Protein AF-A0A7S3MHQ9-F1 (afdb_monomer)

Sequence (284 aa):
MEEKESPRKLISPRMSKVSHSMALAVRNPANKLTRFYKTPSRRIILLRAFLVFCLLAAAVVICSVNYTTLTANERRFASSQYKAIAAQALNIMLGSFSRMRMGTLIMAKDYQYTFPNITEWPLVALPGYTDKAVDLAVVSSLDNLIFTPAFTPAQAPAFEAFMQAHWASDPYYGDMSMFPGGAIGVWGTNNSLIGTPGFIFHDTTGRITNYPSRYSGFMEATFQFTFSKDIGKPQMGYNCHHDLLFGPPLDEILDCVAASANITSAQTSCAFFSNIVPLPVPTP

Radius of gyration: 42.91 Å; Cα contacts (8 Å, |Δi|>4): 254; chains: 1; bounding box: 88×45×115 Å

Secondary structure (DSSP, 8-state):
-------PPPP------------S----SHHHHHHHTTSHHHHHHHHHHHHHHHHHHHHHHHHHHHHHHHHHHHHHHHHHHHHHHHHHHHHHHHHHHHHHHHHHHHHHHHHHSPPPPGGGTTS---TTHHHHHHHHHHHHT-S--EE--EE-GGGHHHHHHHHHHHHHH-TTTTT---BTTTB-S-EEE-GGGTTSTTSEEE-SS----SS--S--S-EEB--EE---SS--GGGTTBBGGGSTTTHHHHHHHHHHHHHSSSHHHHHHH----PPP--------

Mean predicted aligned error: 12.92 Å

Foldseek 3Di:
DDDDDDDDDDDDDDDDDDDDDDDDDDPDPPVVVVVQVPDPVSVVVVVVVVVVVVVVVVVVVVVVVCVVVVVVVVVVVVVVVVVVVVVVVVVVVVVVVVLVVLVVVLVVVVVVFDDDDPVCPPLDDGVCCQVNFVSVCVNVVNQKDFDWGKFFLVCFVVNQVSLVVVLCPDPVNHPFLAAPPRHTAQKEAAPVQPPHPRRIDHDSWQAAHQDPAPDRGMFTFRRDMDDGPQDDSNRGNYRCCNPPQRVVLVSQLVVLVVVAPDPVRSVVPSDDDGDDDDDPRPDD

pLDDT: mean 81.27, std 16.88, range [36.88, 97.75]

Organism: NCBI:txid89044

Solvent-accessible surface area (backbone atoms only — not comparable to full-atom values): 17014 Å² total; per-residue (Å²): 139,84,88,83,84,85,82,86,81,80,88,78,88,83,81,84,82,89,76,94,84,81,85,88,84,79,86,67,70,74,69,58,60,63,63,55,62,74,45,72,72,54,43,54,52,51,52,51,52,51,50,53,50,52,53,51,52,49,49,53,51,52,50,51,52,50,50,54,52,49,54,51,48,51,52,52,49,53,51,50,52,51,50,52,52,52,51,51,52,48,54,51,51,52,51,50,51,51,48,49,53,51,52,53,50,47,52,52,51,55,70,69,35,75,78,80,58,82,83,47,61,59,73,67,78,69,69,64,43,70,72,45,44,57,54,47,22,66,72,69,71,38,76,56,50,75,44,56,54,64,40,38,41,89,46,42,70,62,41,43,53,50,51,51,55,50,34,70,70,35,86,87,62,37,101,51,64,29,29,95,85,76,47,76,47,41,28,34,54,32,71,93,32,67,98,45,87,65,16,58,42,78,50,70,53,27,69,55,74,57,53,94,64,91,68,66,49,43,41,27,29,32,71,47,73,49,72,40,98,77,44,59,52,62,53,37,23,32,25,44,56,35,36,85,79,51,19,60,58,50,50,51,32,50,51,40,44,71,69,35,93,44,70,72,56,22,74,76,65,33,78,75,84,75,78,94,69,87,75,90,60,83,76,131

Structure (mmCIF, N/CA/C/O backbone):
data_AF-A0A7S3MHQ9-F1
#
_entry.id   AF-A0A7S3MHQ9-F1
#
loop_
_atom_site.group_PDB
_atom_site.id
_atom_site.type_symbol
_atom_site.label_atom_id
_atom_site.label_alt_id
_atom_site.label_comp_id
_atom_site.label_asym_id
_atom_site.label_entity_id
_atom_site.label_seq_id
_atom_site.pdbx_PDB_ins_code
_atom_site.Cartn_x
_atom_site.Cartn_y
_atom_site.Cartn_z
_atom_site.occupancy
_atom_site.B_iso_or_equiv
_atom_site.auth_seq_id
_atom_site.auth_comp_id
_atom_site.auth_asym_id
_atom_site.auth_atom_id
_atom_site.pdbx_PDB_model_num
ATOM 1 N N . MET A 1 1 ? -39.859 -16.109 21.177 1.00 42.88 1 MET A N 1
ATOM 2 C CA . MET A 1 1 ? -39.668 -17.525 21.555 1.00 42.88 1 MET A CA 1
ATOM 3 C C . MET A 1 1 ? -38.332 -17.576 22.277 1.00 42.88 1 MET A C 1
ATOM 5 O O . MET A 1 1 ? -37.360 -17.197 21.655 1.00 42.88 1 MET A O 1
ATOM 9 N N . GLU A 1 2 ? -38.169 -17.851 23.561 1.00 44.31 2 GLU A N 1
ATOM 10 C CA . GLU A 1 2 ? -39.028 -18.438 24.582 1.00 44.31 2 GLU A CA 1
ATOM 11 C C . GLU A 1 2 ? -39.292 -17.463 25.732 1.00 44.31 2 GLU A C 1
ATOM 13 O O . GLU A 1 2 ? -38.461 -16.656 26.142 1.00 44.31 2 GLU A O 1
ATOM 18 N N . GLU A 1 3 ? -40.508 -17.604 26.218 1.00 44.62 3 GLU A N 1
ATOM 19 C CA . GLU A 1 3 ? -41.124 -17.096 27.425 1.00 44.62 3 GLU A CA 1
ATOM 20 C C . GLU A 1 3 ? -40.642 -17.938 28.618 1.00 44.62 3 GLU A C 1
ATOM 22 O O . GLU A 1 3 ? -40.595 -19.165 28.521 1.00 44.62 3 GLU A O 1
ATOM 27 N N . LYS A 1 4 ? -40.284 -17.320 29.752 1.00 46.97 4 LYS A N 1
ATOM 28 C CA . LYS A 1 4 ? -40.289 -18.046 31.030 1.00 46.97 4 LYS A CA 1
ATOM 29 C C . LYS A 1 4 ? -40.601 -17.145 32.216 1.00 46.97 4 LYS A C 1
ATOM 31 O O . LYS A 1 4 ? -40.035 -16.071 32.404 1.00 46.97 4 LYS A O 1
ATOM 36 N N . GLU A 1 5 ? -41.584 -17.638 32.952 1.00 42.25 5 GLU A N 1
ATOM 37 C CA . GLU A 1 5 ? -42.490 -16.959 33.859 1.00 42.25 5 GLU A CA 1
ATOM 38 C C . GLU A 1 5 ? -41.885 -16.499 35.191 1.00 42.25 5 GLU A C 1
ATOM 40 O O . GLU A 1 5 ? -40.960 -17.078 35.760 1.00 42.25 5 GLU A O 1
ATOM 45 N N . SER A 1 6 ? -42.534 -15.464 35.720 1.00 53.47 6 SER A N 1
ATOM 46 C CA . SER A 1 6 ? -42.508 -15.007 37.107 1.00 53.47 6 SER A CA 1
ATOM 47 C C . SER A 1 6 ? -43.253 -15.970 38.043 1.00 53.47 6 SER A C 1
ATOM 49 O O . SER A 1 6 ? -44.317 -16.461 37.670 1.00 53.47 6 SER A O 1
ATOM 51 N N . PRO A 1 7 ? -42.847 -16.087 39.322 1.00 57.97 7 PRO A N 1
ATOM 52 C CA . PRO A 1 7 ? -43.785 -16.409 40.383 1.00 57.97 7 PRO A CA 1
ATOM 53 C C . PRO A 1 7 ? -44.022 -15.204 41.304 1.00 57.97 7 PRO A C 1
ATOM 55 O O . PRO A 1 7 ? -43.171 -14.806 42.106 1.00 57.97 7 PRO A O 1
ATOM 58 N N . ARG A 1 8 ? -45.253 -14.679 41.226 1.00 46.44 8 ARG A N 1
ATOM 59 C CA . ARG A 1 8 ? -45.932 -13.909 42.280 1.00 46.44 8 ARG A CA 1
ATOM 60 C C . ARG A 1 8 ? -45.951 -14.731 43.571 1.00 46.44 8 ARG A C 1
ATOM 62 O O . ARG A 1 8 ? -46.511 -15.824 43.589 1.00 46.44 8 ARG A O 1
ATOM 69 N N . LYS A 1 9 ? -45.428 -14.189 44.674 1.00 47.62 9 LYS A N 1
ATOM 70 C CA . LYS A 1 9 ? -45.717 -14.726 46.012 1.00 47.62 9 LYS A CA 1
ATOM 71 C C . LYS A 1 9 ? -46.973 -14.074 46.580 1.00 47.62 9 LYS A C 1
ATOM 73 O O . LYS A 1 9 ? -47.074 -12.853 4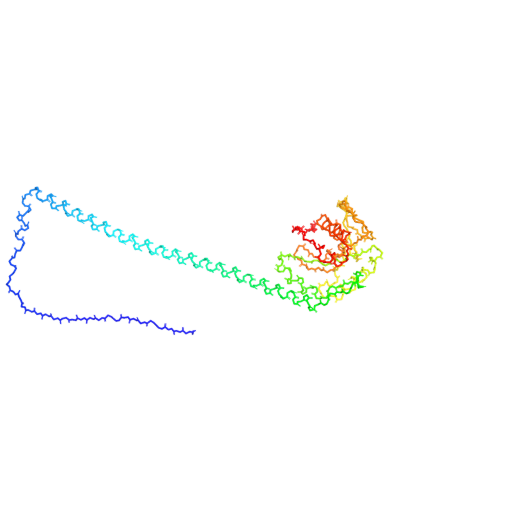6.669 1.00 47.62 9 LYS A O 1
ATOM 78 N N . LEU A 1 10 ? -47.917 -14.949 46.915 1.00 48.19 10 LEU A N 1
ATOM 79 C CA . LEU A 1 10 ? -49.238 -14.669 47.448 1.00 48.19 10 LEU A CA 1
ATOM 80 C C . LEU A 1 10 ? -49.195 -13.964 48.806 1.00 48.19 10 LEU A C 1
ATOM 82 O O . LEU A 1 10 ? -48.461 -14.337 49.720 1.00 48.19 10 LEU A O 1
ATOM 86 N N . ILE A 1 11 ? -50.099 -12.999 48.922 1.00 48.88 11 ILE A N 1
ATOM 87 C CA . ILE A 1 11 ? -50.612 -12.427 50.161 1.00 48.88 11 ILE A CA 1
ATOM 88 C C . ILE A 1 11 ? -51.444 -13.508 50.867 1.00 48.88 11 ILE A C 1
ATOM 90 O O . ILE A 1 11 ? -52.380 -14.050 50.284 1.00 48.88 11 ILE A O 1
ATOM 94 N N . SER A 1 12 ? -51.119 -13.803 52.126 1.00 47.16 12 SER A N 1
ATOM 95 C CA . SER A 1 12 ? -51.938 -14.623 53.026 1.00 47.16 12 SER A CA 1
ATOM 96 C C . SER A 1 12 ? -52.528 -13.726 54.119 1.00 47.16 12 SER A C 1
ATOM 98 O O . SER A 1 12 ? -51.758 -13.201 54.929 1.00 47.16 12 SER A O 1
ATOM 100 N N . PRO A 1 13 ? -53.860 -13.579 54.218 1.00 49.59 13 PRO A N 1
ATOM 101 C CA . PRO A 1 13 ? -54.506 -12.979 55.374 1.00 49.59 13 PRO A CA 1
ATOM 102 C C . PRO A 1 13 ? -54.747 -14.065 56.431 1.00 49.59 13 PRO A C 1
ATOM 104 O O . PRO A 1 13 ? -55.416 -15.062 56.165 1.00 49.59 13 PRO A O 1
ATOM 107 N N . ARG A 1 14 ? -54.230 -13.887 57.652 1.00 41.19 14 ARG A N 1
ATOM 108 C CA . ARG A 1 14 ? -54.596 -14.746 58.788 1.00 41.19 14 ARG A CA 1
ATOM 109 C C . ARG A 1 14 ? -55.391 -13.936 59.802 1.00 41.19 14 ARG A C 1
ATOM 111 O O . ARG A 1 14 ? -54.846 -13.121 60.539 1.00 41.19 14 ARG A O 1
ATOM 118 N N . MET A 1 15 ? -56.699 -14.167 59.785 1.00 40.84 15 MET A N 1
ATOM 119 C CA . MET A 1 15 ? -57.646 -13.718 60.795 1.00 40.84 15 MET A CA 1
ATOM 120 C C . MET A 1 15 ? -57.397 -14.387 62.156 1.00 40.84 15 MET A C 1
ATOM 122 O O . MET A 1 15 ? -57.087 -15.572 62.227 1.00 40.84 15 MET A O 1
ATOM 126 N N . SER A 1 16 ? -57.677 -13.602 63.201 1.00 39.66 16 SER A N 1
ATOM 127 C CA . SER A 1 16 ? -58.437 -13.968 64.404 1.00 39.66 16 SER A CA 1
ATOM 128 C C . SER A 1 16 ? -57.958 -15.149 65.260 1.00 39.66 16 SER A C 1
ATOM 130 O O . SER A 1 16 ? -58.189 -16.314 64.948 1.00 39.66 16 SER A O 1
ATOM 132 N N . LYS A 1 17 ? -57.476 -14.820 66.465 1.00 42.75 17 LYS A N 1
ATOM 133 C CA . LYS A 1 17 ? -58.010 -15.429 67.691 1.00 42.75 17 LYS A CA 1
ATOM 134 C C . LYS A 1 17 ? -57.983 -14.421 68.838 1.00 42.75 17 LYS A C 1
ATOM 136 O O . LYS A 1 17 ? -56.938 -14.087 69.386 1.00 42.75 17 LYS A O 1
ATOM 141 N N . VAL A 1 18 ? -59.181 -13.944 69.158 1.00 47.47 18 VAL A N 1
ATOM 142 C CA . VAL A 1 18 ? -59.550 -13.306 70.420 1.00 47.47 18 VAL A CA 1
ATOM 143 C C . VAL A 1 18 ? -59.391 -14.342 71.534 1.00 47.47 18 VAL A C 1
ATOM 145 O O . VAL A 1 18 ? -59.948 -15.433 71.442 1.00 47.47 18 VAL A O 1
ATOM 148 N N . SER A 1 19 ? -58.652 -13.996 72.586 1.00 44.00 19 SER A N 1
ATOM 149 C CA . SER A 1 19 ? -58.669 -14.704 73.867 1.00 44.00 19 SER A CA 1
ATOM 150 C C . SER A 1 19 ? -58.803 -13.670 74.977 1.00 44.00 19 SER A C 1
ATOM 152 O O . SER A 1 19 ? -57.835 -13.034 75.387 1.00 44.00 19 SER A O 1
ATOM 154 N N . HIS A 1 20 ? -60.041 -13.498 75.434 1.00 44.44 20 HIS A N 1
ATOM 155 C CA . HIS A 1 20 ? -60.370 -12.920 76.728 1.00 44.44 20 HIS A CA 1
ATOM 156 C C . HIS A 1 20 ? -59.708 -13.748 77.834 1.00 44.44 20 HIS A C 1
ATOM 158 O O . HIS A 1 20 ? -60.062 -14.908 77.994 1.00 44.44 20 HIS A O 1
ATOM 164 N N . SER A 1 21 ? -58.781 -13.161 78.592 1.00 46.22 21 SER A N 1
ATOM 165 C CA . SER A 1 21 ? -58.520 -13.461 80.012 1.00 46.22 21 SER A CA 1
ATOM 166 C C . SER A 1 21 ? -57.194 -12.818 80.420 1.00 46.22 21 SER A C 1
ATOM 168 O O . SER A 1 21 ? -56.132 -13.378 80.183 1.00 46.22 21 SER A O 1
ATOM 170 N N . MET A 1 22 ? -57.268 -11.603 80.963 1.00 43.06 22 MET A N 1
ATOM 171 C CA . MET A 1 22 ? -56.416 -11.078 82.043 1.00 43.06 22 MET A CA 1
ATOM 172 C C . MET A 1 22 ? -56.850 -9.633 82.312 1.00 43.06 22 MET A C 1
ATOM 174 O O . MET A 1 22 ? -56.147 -8.653 82.076 1.00 43.06 22 MET A O 1
ATOM 178 N N . ALA A 1 23 ? -58.092 -9.509 82.777 1.00 48.94 23 ALA A N 1
ATOM 179 C CA . ALA A 1 23 ? -58.484 -8.371 83.587 1.00 48.94 23 ALA A CA 1
ATOM 180 C C . ALA A 1 23 ? -57.843 -8.551 84.972 1.00 48.94 23 ALA A C 1
ATOM 182 O O . ALA A 1 23 ? -57.826 -9.666 85.481 1.00 48.94 23 ALA A O 1
ATOM 183 N N . LEU A 1 24 ? -57.382 -7.439 85.556 1.00 47.59 24 LEU A N 1
ATOM 184 C CA . LEU A 1 24 ? -56.753 -7.290 86.882 1.00 47.59 24 LEU A CA 1
ATOM 185 C C . LEU A 1 24 ? -55.230 -7.490 86.932 1.00 47.59 24 LEU A C 1
ATOM 187 O O . LEU A 1 24 ? -54.752 -8.488 87.448 1.00 47.59 24 LEU A O 1
ATOM 191 N N . ALA A 1 25 ? -54.478 -6.473 86.484 1.00 44.50 25 ALA A N 1
ATOM 192 C CA . ALA A 1 25 ? -53.378 -5.860 87.258 1.00 44.50 25 ALA A CA 1
ATOM 193 C C . ALA A 1 25 ? -52.537 -4.865 86.427 1.00 44.50 25 ALA A C 1
ATOM 195 O O . ALA A 1 25 ? -51.328 -5.011 86.330 1.00 44.50 25 ALA A O 1
ATOM 196 N N . VAL A 1 26 ? -53.119 -3.794 85.875 1.00 48.91 26 VAL A N 1
ATOM 197 C CA . VAL A 1 26 ? -52.321 -2.589 85.558 1.00 48.91 26 VAL A CA 1
ATOM 198 C C . VAL A 1 26 ? -53.105 -1.352 85.978 1.00 48.91 26 VAL A C 1
ATOM 200 O O . VAL A 1 26 ? -53.695 -0.622 85.185 1.00 48.91 26 VAL A O 1
ATOM 203 N N . ARG A 1 27 ? -53.120 -1.125 87.295 1.00 46.12 27 ARG A N 1
ATOM 204 C CA . ARG A 1 27 ? -53.417 0.182 87.881 1.00 46.12 27 ARG A CA 1
ATOM 205 C C . ARG A 1 27 ? -52.401 1.195 87.333 1.00 46.12 27 ARG A C 1
ATOM 207 O O . ARG A 1 27 ? -51.285 1.306 87.820 1.00 46.12 27 ARG A O 1
ATOM 214 N N . ASN A 1 28 ? -52.846 1.952 86.339 1.00 55.38 28 ASN A N 1
ATOM 215 C CA . ASN A 1 28 ? -52.669 3.398 86.248 1.00 55.38 28 ASN A CA 1
ATOM 216 C C . ASN A 1 28 ? -51.219 3.949 86.364 1.00 55.38 28 ASN A C 1
ATOM 218 O O . ASN A 1 28 ? -50.882 4.597 87.358 1.00 55.38 28 ASN A O 1
ATOM 222 N N . PRO A 1 29 ? -50.362 3.799 85.332 1.00 50.75 29 PRO A N 1
ATOM 223 C CA . PRO A 1 29 ? -49.134 4.593 85.220 1.00 50.75 29 PRO A CA 1
ATOM 224 C C . PRO A 1 29 ? -49.402 6.066 84.842 1.00 50.75 29 PRO A C 1
ATOM 226 O O . PRO A 1 29 ? -48.524 6.914 85.024 1.00 50.75 29 PRO A O 1
ATOM 229 N N . ALA A 1 30 ? -50.613 6.406 84.377 1.00 51.03 30 ALA A N 1
ATOM 230 C CA . ALA A 1 30 ? -50.938 7.737 83.855 1.00 51.03 30 ALA A CA 1
ATOM 231 C C . ALA A 1 30 ? -50.829 8.863 84.907 1.00 51.03 30 ALA A C 1
ATOM 233 O O . ALA A 1 30 ? -50.498 9.996 84.565 1.00 51.03 30 ALA A O 1
ATOM 234 N N . ASN A 1 31 ? -50.995 8.555 86.200 1.00 51.47 31 ASN A N 1
ATOM 235 C CA . ASN A 1 31 ? -50.917 9.553 87.277 1.00 51.47 31 ASN A CA 1
ATOM 236 C C . ASN A 1 31 ? -49.515 9.773 87.879 1.00 51.47 31 ASN A C 1
ATOM 238 O O . ASN A 1 31 ? -49.338 10.679 88.696 1.00 51.47 31 ASN A O 1
ATOM 242 N N . LYS A 1 32 ? -48.497 8.985 87.498 1.00 53.34 32 LYS A N 1
ATOM 243 C CA . LYS A 1 32 ? -47.109 9.225 87.950 1.00 53.34 32 LYS A CA 1
ATOM 244 C C . LYS A 1 32 ? -46.343 10.171 87.022 1.00 53.34 32 LYS A C 1
ATOM 246 O O . LYS A 1 32 ? -45.585 11.003 87.516 1.00 53.34 32 LYS A O 1
ATOM 251 N N . LEU A 1 33 ? -46.588 10.113 85.711 1.00 55.03 33 LEU A N 1
ATOM 252 C CA . LEU A 1 33 ? -45.981 11.027 84.732 1.00 55.03 33 LEU A CA 1
ATOM 253 C C . LEU A 1 33 ? -46.420 12.483 84.950 1.00 55.03 33 LEU A C 1
ATOM 255 O O . LEU A 1 33 ? -45.595 13.392 84.908 1.00 55.03 33 LEU A O 1
ATOM 259 N N . THR A 1 34 ? -47.685 12.711 85.301 1.00 57.50 34 THR A N 1
ATOM 260 C CA . THR A 1 34 ? -48.225 14.055 85.568 1.00 57.50 34 THR A CA 1
ATOM 261 C C . THR A 1 34 ? -47.650 14.707 86.834 1.00 57.50 34 THR A C 1
ATOM 263 O O . THR A 1 34 ? -47.493 15.928 86.871 1.00 57.50 34 THR A O 1
ATOM 266 N N . ARG A 1 35 ? -47.232 13.929 87.850 1.00 54.25 35 ARG A N 1
ATOM 267 C CA . ARG A 1 35 ? -46.505 14.455 89.030 1.00 54.25 35 ARG A CA 1
ATOM 268 C C . ARG A 1 35 ? -45.051 14.839 88.732 1.00 54.25 35 ARG A C 1
ATOM 270 O O . ARG A 1 35 ? -44.532 15.738 89.388 1.00 54.25 35 ARG A O 1
ATOM 277 N N . PHE A 1 36 ? -44.403 14.219 87.744 1.00 53.81 36 PHE A N 1
ATOM 278 C CA . PHE A 1 36 ? -43.026 14.555 87.351 1.00 53.81 36 PHE A CA 1
ATOM 279 C C . PHE A 1 36 ? -42.912 15.881 86.581 1.00 53.81 36 PHE A C 1
ATOM 281 O O . PHE A 1 36 ? -41.863 16.521 86.620 1.00 53.81 36 PHE A O 1
ATOM 288 N N . TYR A 1 37 ? -43.994 16.330 85.942 1.00 54.72 37 TYR A N 1
ATOM 289 C CA . TYR A 1 37 ? -44.040 17.572 85.159 1.00 54.72 37 TYR A CA 1
ATOM 290 C C . TYR A 1 37 ? -44.180 18.859 85.989 1.00 54.72 37 TYR A C 1
ATOM 292 O O . TYR A 1 37 ? -44.062 19.951 85.434 1.00 54.72 37 TYR A O 1
ATOM 300 N N . LYS A 1 38 ? -44.420 18.761 87.305 1.00 59.22 38 LYS A N 1
ATOM 301 C CA . LYS A 1 38 ? -44.700 19.923 88.169 1.00 59.22 38 LYS A CA 1
ATOM 302 C C . LYS A 1 38 ? -43.466 20.755 88.546 1.00 59.22 38 LYS A C 1
ATOM 304 O O . LYS A 1 38 ? -43.631 21.892 88.970 1.00 59.22 38 LYS A O 1
ATOM 309 N N . THR A 1 39 ? -42.247 20.224 88.405 1.00 68.81 39 THR A N 1
ATOM 310 C CA . THR A 1 39 ? -41.006 20.940 88.757 1.00 68.81 39 THR A CA 1
ATOM 311 C C . THR A 1 39 ? -40.299 21.438 87.486 1.00 68.81 39 THR A C 1
ATOM 313 O O . THR A 1 39 ? -39.902 20.604 86.665 1.00 68.81 39 THR A O 1
ATOM 316 N N . PRO A 1 40 ? -40.092 22.758 87.300 1.00 74.81 40 PRO A N 1
ATOM 317 C CA . PRO A 1 40 ? -39.566 23.319 86.048 1.00 74.81 40 PRO A CA 1
ATOM 318 C C . PRO A 1 40 ? -38.199 22.736 85.650 1.00 74.81 40 PRO A C 1
ATOM 320 O O . PRO A 1 40 ? -37.986 22.411 84.482 1.00 74.81 40 PRO A O 1
ATOM 323 N N . SER A 1 41 ? -37.313 22.474 86.616 1.00 77.94 41 SER A N 1
ATOM 324 C CA . SER A 1 41 ? -35.977 21.914 86.362 1.00 77.94 41 SER A CA 1
ATOM 325 C C . SER A 1 41 ? -36.002 20.492 85.783 1.00 77.94 41 SER A C 1
ATOM 327 O O . SER A 1 41 ? -35.193 20.163 84.918 1.00 77.94 41 SER A O 1
ATOM 329 N N . ARG A 1 42 ? -36.951 19.639 86.199 1.00 76.31 42 ARG A N 1
ATOM 330 C CA . ARG A 1 42 ? -37.060 18.249 85.703 1.00 76.31 42 ARG A CA 1
ATOM 331 C C . ARG A 1 42 ? -37.626 18.181 84.284 1.00 76.31 42 ARG A C 1
ATOM 333 O O . ARG A 1 42 ? -37.226 17.318 83.507 1.00 76.31 42 ARG A O 1
ATOM 340 N N . ARG A 1 43 ? -38.507 19.121 83.928 1.00 78.50 43 ARG A N 1
ATOM 341 C CA . ARG A 1 43 ? -39.085 19.239 82.581 1.00 78.50 43 ARG A CA 1
ATOM 342 C C . ARG A 1 43 ? -38.022 19.599 81.538 1.00 78.50 43 ARG A C 1
ATOM 344 O O . ARG A 1 43 ? -38.014 19.016 80.459 1.00 78.50 43 ARG A O 1
ATOM 351 N N . ILE A 1 44 ? -37.095 20.496 81.887 1.00 86.75 44 ILE A N 1
ATOM 352 C CA . ILE A 1 44 ? -35.964 20.879 81.025 1.00 86.75 44 ILE A CA 1
ATOM 353 C C . ILE A 1 44 ? -35.022 19.689 80.796 1.00 86.75 44 ILE A C 1
ATOM 355 O O . ILE A 1 44 ? -34.607 19.453 79.665 1.00 86.75 44 ILE A O 1
ATOM 359 N N . ILE A 1 45 ? -34.715 18.909 81.838 1.00 88.38 45 ILE A N 1
ATOM 360 C CA . ILE A 1 45 ? -33.851 17.721 81.719 1.00 88.38 45 ILE A CA 1
ATOM 361 C C . ILE A 1 45 ? -34.487 16.667 80.799 1.00 88.38 45 ILE A C 1
ATOM 363 O O . ILE A 1 45 ? -33.810 16.150 79.914 1.00 88.38 45 ILE A O 1
ATOM 367 N N . LEU A 1 46 ? -35.787 16.392 80.952 1.00 85.31 46 LEU A N 1
ATOM 368 C CA . LEU A 1 46 ? -36.517 15.464 80.078 1.00 85.31 46 LEU A CA 1
ATOM 369 C C . LEU A 1 46 ? -36.551 15.934 78.619 1.00 85.31 46 LEU A C 1
ATOM 371 O O . LEU A 1 46 ? -36.301 15.136 77.720 1.00 85.31 46 LEU A O 1
ATOM 375 N N . LEU A 1 47 ? -36.809 17.224 78.378 1.00 88.69 47 LEU A N 1
ATOM 376 C CA . LEU A 1 47 ? -36.774 17.804 77.030 1.00 88.69 47 LEU A CA 1
ATOM 377 C C . LEU A 1 47 ? -35.383 17.687 76.395 1.00 88.69 47 LEU A C 1
ATOM 379 O O . LEU A 1 47 ? -35.279 17.332 75.225 1.00 88.69 47 LEU A O 1
ATOM 383 N N . ARG A 1 48 ? -34.313 17.923 77.166 1.00 91.44 48 ARG A N 1
ATOM 384 C CA . ARG A 1 48 ? -32.930 17.741 76.696 1.00 91.44 48 ARG A CA 1
ATOM 385 C C . ARG A 1 48 ? -32.625 16.279 76.374 1.00 91.44 48 ARG A C 1
ATOM 387 O O . ARG A 1 48 ? -32.046 16.011 75.328 1.00 91.44 48 ARG A O 1
ATOM 394 N N . ALA A 1 49 ? -33.044 15.340 77.221 1.00 91.75 49 ALA A N 1
ATOM 395 C CA . ALA A 1 49 ? -32.864 13.911 76.965 1.00 91.75 49 ALA A CA 1
ATOM 396 C C . ALA A 1 49 ? -33.612 13.460 75.698 1.00 91.75 49 ALA A C 1
ATOM 398 O O . ALA A 1 49 ? -33.054 12.735 74.878 1.00 91.75 49 ALA A O 1
ATOM 399 N N . PHE A 1 50 ? -34.842 13.943 75.501 1.00 93.88 50 PHE A N 1
ATOM 400 C CA . PHE A 1 50 ? -35.625 13.659 74.299 1.00 93.88 50 PHE A CA 1
ATOM 401 C C . PHE A 1 50 ? -34.989 14.260 73.038 1.00 93.88 50 PHE A C 1
ATOM 403 O O . PHE A 1 50 ? -34.915 13.592 72.012 1.00 93.88 50 PHE A O 1
ATOM 410 N N . LEU A 1 51 ? -34.464 15.488 73.122 1.00 94.38 51 LEU A N 1
ATOM 411 C CA . LEU A 1 51 ? -33.728 16.123 72.026 1.00 94.38 51 LEU A CA 1
ATOM 412 C C . LEU A 1 51 ? -32.482 15.309 71.641 1.00 94.38 51 LEU A C 1
ATOM 414 O O . LEU A 1 51 ? -32.288 15.018 70.465 1.00 94.38 51 LEU A O 1
ATOM 418 N N . VAL A 1 52 ? -31.667 14.905 72.622 1.00 95.44 52 VAL A N 1
ATOM 419 C CA . VAL A 1 52 ? -30.471 14.076 72.388 1.00 95.44 52 VAL A CA 1
ATOM 420 C C . VAL A 1 52 ? -30.851 12.736 71.759 1.00 95.44 52 VAL A C 1
ATOM 422 O O . VAL A 1 52 ? -30.196 12.296 70.818 1.00 95.44 52 VAL A O 1
ATOM 425 N N . PHE A 1 53 ? -31.937 12.113 72.222 1.00 95.38 53 PHE A N 1
ATOM 426 C CA . PHE A 1 53 ? -32.444 10.876 71.635 1.00 95.38 53 PHE A CA 1
ATOM 427 C C . PHE A 1 53 ? -32.898 11.065 70.178 1.00 95.38 53 PHE A C 1
ATOM 429 O O . PHE A 1 53 ? -32.521 10.272 69.318 1.00 95.38 53 PHE A O 1
ATOM 436 N N . CYS A 1 54 ? -33.640 12.136 69.873 1.00 95.88 54 CYS A N 1
ATOM 437 C CA . CYS A 1 54 ? -34.023 12.477 68.499 1.00 95.88 54 CYS A CA 1
ATOM 438 C C . CYS A 1 54 ? -32.803 12.714 67.598 1.00 95.88 54 CYS A C 1
ATOM 440 O O . CYS A 1 54 ? -32.789 12.242 66.464 1.00 95.88 54 CYS A O 1
ATOM 442 N N . LEU A 1 55 ? -31.772 13.405 68.093 1.00 95.50 55 LEU A N 1
ATOM 443 C CA . LEU A 1 55 ? -30.533 13.642 67.345 1.00 95.50 55 LEU A CA 1
ATOM 444 C C . LEU A 1 55 ? -29.767 12.342 67.078 1.00 95.50 55 LEU A C 1
ATOM 446 O O . LEU A 1 55 ? -29.301 12.132 65.961 1.00 95.50 55 LEU A O 1
ATOM 450 N N . LEU A 1 56 ? -29.683 11.445 68.065 1.00 96.88 56 LEU A N 1
ATOM 451 C CA . LEU A 1 56 ? -29.088 10.116 67.896 1.00 96.88 56 LEU A CA 1
ATOM 452 C C . LEU A 1 56 ? -29.857 9.278 66.870 1.00 96.88 56 LEU A C 1
ATOM 454 O O . LEU A 1 56 ? -29.247 8.690 65.979 1.00 96.88 56 LEU A O 1
ATOM 458 N N . ALA A 1 57 ? -31.188 9.253 66.958 1.00 95.75 57 ALA A N 1
ATOM 459 C CA . ALA A 1 57 ? -32.027 8.538 66.002 1.00 95.75 57 ALA A CA 1
ATOM 460 C C . ALA A 1 57 ? -31.859 9.096 64.579 1.00 95.75 57 ALA A C 1
ATOM 462 O O . ALA A 1 57 ? -31.672 8.326 63.637 1.00 95.75 57 ALA A O 1
ATOM 463 N N . ALA A 1 58 ? -31.849 10.424 64.423 1.00 96.50 58 ALA A N 1
ATOM 464 C CA . ALA A 1 58 ? -31.608 11.076 63.139 1.00 96.50 58 ALA A CA 1
ATOM 465 C C . ALA A 1 58 ? -30.219 10.734 62.577 1.00 96.50 58 ALA A C 1
ATOM 467 O O . ALA A 1 58 ? -30.110 10.377 61.406 1.00 96.50 58 ALA A O 1
ATOM 468 N N . ALA A 1 59 ? -29.173 10.765 63.409 1.00 97.19 59 ALA A N 1
ATOM 469 C CA . ALA A 1 59 ? -27.816 10.410 63.000 1.00 97.19 59 ALA A CA 1
ATOM 470 C C . ALA A 1 59 ? -27.726 8.958 62.506 1.00 97.19 59 ALA A C 1
ATOM 472 O O . ALA A 1 59 ? -27.167 8.709 61.441 1.00 97.19 59 ALA A O 1
ATOM 473 N N . VAL A 1 60 ? -28.326 8.002 63.226 1.00 97.06 60 VAL A N 1
ATOM 474 C CA . VAL A 1 60 ? -28.340 6.585 62.822 1.00 97.06 60 VAL A CA 1
ATOM 475 C C . VAL A 1 60 ? -29.071 6.391 61.492 1.00 97.06 60 VAL A C 1
ATOM 477 O O . VAL A 1 60 ? -28.569 5.683 60.617 1.00 97.06 60 VAL A O 1
ATOM 480 N N . VAL A 1 61 ? -30.229 7.035 61.308 1.00 96.88 61 VAL A N 1
ATOM 481 C CA . VAL A 1 61 ? -31.001 6.935 60.059 1.00 96.88 61 VAL A CA 1
ATOM 482 C C . VAL A 1 61 ? -30.223 7.534 58.888 1.00 96.88 61 VAL A C 1
ATOM 484 O O . VAL A 1 61 ? -30.095 6.878 57.855 1.00 96.88 61 VAL A O 1
ATOM 487 N N . ILE A 1 62 ? -29.649 8.730 59.051 1.00 96.94 62 ILE A N 1
ATOM 488 C CA . ILE A 1 62 ? -28.859 9.389 58.002 1.00 96.94 62 ILE A CA 1
ATOM 489 C C . ILE A 1 62 ? -27.630 8.548 57.649 1.00 96.94 62 ILE A C 1
ATOM 491 O O . ILE A 1 62 ? -27.386 8.309 56.469 1.00 96.94 62 ILE A O 1
ATOM 495 N N . CYS A 1 63 ? -26.893 8.039 58.641 1.00 96.75 63 CYS A N 1
ATOM 496 C CA . CYS A 1 63 ? -25.741 7.170 58.401 1.00 96.75 63 CYS A CA 1
ATOM 497 C C . CYS A 1 63 ? -26.135 5.883 57.667 1.00 96.75 63 CYS A C 1
ATOM 499 O O . CYS A 1 63 ? -25.448 5.488 56.730 1.00 96.75 63 CYS A O 1
ATOM 501 N N . SER A 1 64 ? -27.250 5.251 58.042 1.00 96.94 64 SER A N 1
ATOM 502 C CA . SER A 1 64 ? -27.730 4.021 57.402 1.00 96.94 64 SER A CA 1
ATOM 503 C C . SER A 1 64 ? -28.165 4.251 55.948 1.00 96.94 64 SER A C 1
ATOM 505 O O . SER A 1 64 ? -27.775 3.508 55.042 1.00 96.94 64 SER A O 1
ATOM 507 N N . VAL A 1 65 ? -28.916 5.325 55.684 1.00 97.31 65 VAL A N 1
ATOM 508 C CA . VAL A 1 65 ? -29.319 5.704 54.319 1.00 97.31 65 VAL A CA 1
ATOM 509 C C . VAL A 1 65 ? -28.098 6.078 53.479 1.00 97.31 65 VAL A C 1
ATOM 511 O O . VAL A 1 65 ? -27.960 5.616 52.347 1.00 97.31 65 VAL A O 1
ATOM 514 N N . ASN A 1 66 ? -27.169 6.860 54.029 1.00 97.56 66 ASN A N 1
ATOM 515 C CA . ASN A 1 66 ? -25.959 7.248 53.312 1.00 97.56 66 ASN A CA 1
ATOM 516 C C . ASN A 1 66 ? -25.091 6.023 52.988 1.00 97.56 66 ASN A C 1
ATOM 518 O O . ASN A 1 66 ? -24.691 5.833 51.846 1.00 97.56 66 ASN A O 1
ATOM 522 N N . TYR A 1 67 ? -24.895 5.121 53.953 1.00 97.69 67 TYR A N 1
ATOM 523 C CA . TYR A 1 67 ? -24.160 3.876 53.736 1.00 97.69 67 TYR A CA 1
ATOM 524 C C . TYR A 1 67 ? -24.798 3.018 52.635 1.00 97.69 67 TYR A C 1
ATOM 526 O O . TYR A 1 67 ? -24.125 2.614 51.691 1.00 97.69 67 TYR A O 1
ATOM 534 N N . THR A 1 68 ? -26.112 2.786 52.697 1.00 97.25 68 THR A N 1
ATOM 535 C CA . THR A 1 68 ? -26.806 1.948 51.703 1.00 97.25 68 THR A CA 1
ATOM 536 C C . THR A 1 68 ? -26.805 2.561 50.303 1.00 97.25 68 THR A C 1
ATOM 538 O O . THR A 1 68 ? -26.585 1.846 49.322 1.00 97.25 68 THR A O 1
ATOM 541 N N . THR A 1 69 ? -27.010 3.875 50.190 1.00 96.50 69 THR A N 1
ATOM 542 C CA . THR A 1 69 ? -26.967 4.582 48.900 1.00 96.50 69 THR A CA 1
ATOM 543 C C . THR A 1 69 ? -25.557 4.618 48.319 1.00 96.50 69 THR A C 1
ATOM 545 O O . THR A 1 69 ? -25.389 4.321 47.135 1.00 96.50 69 THR A O 1
ATOM 548 N N . LEU A 1 70 ? -24.541 4.886 49.141 1.00 97.19 70 LEU A N 1
ATOM 549 C CA . LEU A 1 70 ? -23.145 4.886 48.718 1.00 97.19 70 LEU A CA 1
ATOM 550 C C . LEU A 1 70 ? -22.717 3.497 48.240 1.00 97.19 70 LEU A C 1
ATOM 552 O O . LEU A 1 70 ? -22.239 3.369 47.119 1.00 97.19 70 LEU A O 1
ATOM 556 N N . THR A 1 71 ? -22.994 2.439 49.009 1.00 97.50 71 THR A N 1
ATOM 557 C CA . THR A 1 71 ? -22.674 1.061 48.600 1.00 97.50 71 THR A CA 1
ATOM 558 C C . THR A 1 71 ? -23.405 0.655 47.315 1.00 97.50 71 THR A C 1
ATOM 560 O O . THR A 1 71 ? -22.840 -0.034 46.463 1.00 97.50 71 THR A O 1
ATOM 563 N N . ALA A 1 72 ? -24.664 1.070 47.134 1.00 96.88 72 ALA A N 1
ATOM 564 C CA . ALA A 1 72 ? -25.392 0.811 45.893 1.00 96.88 72 ALA A CA 1
ATOM 565 C C . ALA A 1 72 ? -24.763 1.546 44.697 1.00 96.88 72 ALA A C 1
ATOM 567 O O . ALA A 1 72 ? -24.644 0.964 43.615 1.00 96.88 72 ALA A O 1
ATOM 568 N N . ASN A 1 73 ? -24.331 2.792 44.895 1.00 96.94 73 ASN A N 1
ATOM 569 C CA . ASN A 1 73 ? -23.664 3.590 43.872 1.00 96.94 73 ASN A CA 1
ATOM 570 C C . ASN A 1 73 ? -22.285 3.024 43.521 1.00 96.94 73 ASN A C 1
ATOM 572 O O . ASN A 1 73 ? -22.000 2.853 42.340 1.00 96.94 73 ASN A O 1
ATOM 576 N N . GLU A 1 74 ? -21.478 2.638 44.509 1.00 97.00 74 GLU A N 1
ATOM 577 C CA . GLU A 1 74 ? -20.177 1.990 44.306 1.00 97.00 74 GLU A CA 1
ATOM 578 C C . GLU A 1 74 ? -20.317 0.687 43.519 1.00 97.00 74 GLU A C 1
ATOM 580 O O . GLU A 1 74 ? -19.597 0.469 42.547 1.00 97.00 74 GLU A O 1
ATOM 585 N N . ARG A 1 75 ? -21.298 -0.160 43.862 1.00 97.75 75 ARG A N 1
ATOM 586 C CA . ARG A 1 75 ? -21.563 -1.401 43.114 1.00 97.75 75 ARG A CA 1
ATOM 587 C C . ARG A 1 75 ? -21.994 -1.133 41.675 1.00 97.75 75 ARG A C 1
ATOM 589 O O . ARG A 1 75 ? -21.548 -1.834 40.768 1.00 97.75 75 ARG A O 1
ATOM 596 N N . ARG A 1 76 ? -22.860 -0.140 41.447 1.00 96.25 76 ARG A N 1
ATOM 597 C CA . ARG A 1 76 ? -23.298 0.247 40.094 1.00 96.25 76 ARG A CA 1
ATOM 598 C C . ARG A 1 76 ? -22.137 0.800 39.280 1.00 96.25 76 ARG A C 1
ATOM 600 O O . ARG A 1 76 ? -21.967 0.396 38.134 1.00 96.25 76 ARG A O 1
ATOM 607 N N . PHE A 1 77 ? -21.324 1.656 39.888 1.00 96.25 77 PHE A N 1
ATOM 608 C CA . PHE A 1 77 ? -20.134 2.221 39.275 1.00 96.25 77 PHE A CA 1
ATOM 609 C C . PHE A 1 77 ? -19.127 1.127 38.914 1.00 96.25 77 PHE A C 1
ATOM 611 O O . PHE A 1 77 ? -18.760 1.013 37.747 1.00 96.25 77 PHE A O 1
ATOM 618 N N . ALA A 1 78 ? -18.787 0.246 39.858 1.00 96.25 78 ALA A N 1
ATOM 619 C CA . ALA A 1 78 ? -17.903 -0.893 39.624 1.00 96.25 78 ALA A CA 1
ATOM 620 C C . ALA A 1 78 ? -18.438 -1.817 38.518 1.00 96.25 78 ALA A C 1
ATOM 622 O O . ALA A 1 78 ? -17.693 -2.198 37.618 1.00 96.25 78 ALA A O 1
ATOM 623 N N . SER A 1 79 ? -19.740 -2.127 38.521 1.00 97.06 79 SER A N 1
ATOM 624 C CA . SER A 1 79 ? -20.362 -2.934 37.464 1.00 97.06 79 SER A CA 1
ATOM 625 C C . SER A 1 79 ? -20.305 -2.243 36.100 1.00 97.06 79 SER A C 1
ATOM 627 O O . SER A 1 79 ? -20.020 -2.897 35.098 1.00 97.06 79 SER A O 1
ATOM 629 N N . SER A 1 80 ? -20.549 -0.930 36.045 1.00 95.25 80 SER A N 1
ATOM 630 C CA . SER A 1 80 ? -20.482 -0.159 34.799 1.00 95.25 80 SER A CA 1
ATOM 631 C C . SER A 1 80 ? -19.060 -0.078 34.247 1.00 95.25 80 SER A C 1
ATOM 633 O O . SER A 1 80 ? -18.868 -0.339 33.062 1.00 95.25 80 SER A O 1
ATOM 635 N N . GLN A 1 81 ? -18.063 0.178 35.101 1.00 95.62 81 GLN A N 1
ATOM 636 C CA . GLN A 1 81 ? -16.658 0.184 34.703 1.00 95.62 81 GLN A CA 1
ATOM 637 C C . GLN A 1 81 ? -16.210 -1.188 34.217 1.00 95.62 81 GLN A C 1
ATOM 639 O O . GLN A 1 81 ? -15.626 -1.292 33.143 1.00 95.62 81 GLN A O 1
ATOM 644 N N . TYR A 1 82 ? -16.535 -2.249 34.959 1.00 97.00 82 TYR A N 1
ATOM 645 C CA . TYR A 1 82 ? -16.196 -3.607 34.552 1.00 97.00 82 TYR A CA 1
ATOM 646 C C . TYR A 1 82 ? -16.804 -3.955 33.189 1.00 97.00 82 TYR A C 1
ATOM 648 O O . TYR A 1 82 ? -16.105 -4.462 32.317 1.00 97.00 82 TYR A O 1
ATOM 656 N N . LYS A 1 83 ? -18.084 -3.628 32.966 1.00 96.38 83 LYS A N 1
ATOM 657 C CA . LYS A 1 83 ? -18.746 -3.843 31.670 1.00 96.38 83 LYS A CA 1
ATOM 658 C C . LYS A 1 83 ? -18.099 -3.036 30.547 1.00 96.38 83 LYS A C 1
ATOM 660 O O . LYS A 1 83 ? -17.921 -3.580 29.464 1.00 96.38 83 LYS A O 1
ATOM 665 N N . ALA A 1 84 ? -17.744 -1.776 30.794 1.00 95.06 84 ALA A N 1
ATOM 666 C CA . ALA A 1 84 ? -17.087 -0.929 29.803 1.00 95.06 84 ALA A CA 1
ATOM 667 C C . ALA A 1 84 ? -15.706 -1.480 29.418 1.00 95.06 84 ALA A C 1
ATOM 669 O O . ALA A 1 84 ? -15.423 -1.640 28.233 1.00 95.06 84 ALA A O 1
ATOM 670 N N . ILE A 1 85 ? -14.890 -1.858 30.408 1.00 95.31 85 ILE A N 1
ATOM 671 C CA . ILE A 1 85 ? -13.567 -2.459 30.191 1.00 95.31 85 ILE A CA 1
ATOM 672 C C . ILE A 1 85 ? -13.698 -3.800 29.463 1.00 95.31 85 ILE A C 1
ATOM 674 O O . ILE A 1 85 ? -12.981 -4.043 28.497 1.00 95.31 85 ILE A O 1
ATOM 678 N N . ALA A 1 86 ? -14.635 -4.658 29.874 1.00 96.56 86 ALA A N 1
ATOM 679 C CA . ALA A 1 86 ? -14.865 -5.949 29.229 1.00 96.56 86 ALA A CA 1
ATOM 680 C C . ALA A 1 86 ? -15.333 -5.791 27.773 1.00 96.56 86 ALA A C 1
ATOM 682 O O . ALA A 1 86 ? -14.839 -6.492 26.892 1.00 96.56 86 ALA A O 1
ATOM 683 N N . ALA A 1 87 ? -16.241 -4.849 27.499 1.00 95.62 87 ALA A N 1
ATOM 684 C CA . ALA A 1 87 ? -16.695 -4.548 26.143 1.00 95.62 87 ALA A CA 1
ATOM 685 C C . ALA A 1 87 ? -15.560 -3.983 25.275 1.00 95.62 87 ALA A C 1
ATOM 687 O O . ALA A 1 87 ? -15.394 -4.398 24.129 1.00 95.62 87 ALA A O 1
ATOM 688 N N . GLN A 1 88 ? -14.739 -3.085 25.824 1.00 95.06 88 GLN A N 1
ATOM 689 C CA . GLN A 1 88 ? -13.566 -2.555 25.135 1.00 95.06 88 GLN A CA 1
ATOM 690 C C . GLN A 1 88 ? -12.547 -3.660 24.828 1.00 95.06 88 GLN A C 1
ATOM 692 O O . GLN A 1 88 ? -12.086 -3.763 23.694 1.00 95.06 88 GLN A O 1
ATOM 697 N N . ALA A 1 89 ? -12.232 -4.516 25.803 1.00 94.06 89 ALA A N 1
ATOM 698 C CA . ALA A 1 89 ? -11.325 -5.645 25.620 1.00 94.06 89 ALA A CA 1
ATOM 699 C C . ALA A 1 89 ? -11.843 -6.623 24.555 1.00 94.06 89 ALA A C 1
ATOM 701 O O . ALA A 1 89 ? -11.074 -7.067 23.703 1.00 94.06 89 ALA A O 1
ATOM 702 N N . LEU A 1 90 ? -13.149 -6.910 24.550 1.00 95.50 90 LEU A N 1
ATOM 703 C CA . LEU A 1 90 ? -13.778 -7.732 23.518 1.00 95.50 90 LEU A CA 1
ATOM 704 C C . LEU A 1 90 ? -13.638 -7.098 22.129 1.00 95.50 90 LEU A C 1
ATOM 706 O O . LEU A 1 90 ? -13.227 -7.782 21.198 1.00 95.50 90 LEU A O 1
ATOM 710 N N . ASN A 1 91 ? -13.915 -5.800 21.991 1.00 94.38 91 ASN A N 1
ATOM 711 C CA . ASN A 1 91 ? -13.771 -5.094 20.715 1.00 94.38 91 ASN A CA 1
ATOM 712 C C . ASN A 1 91 ? -12.320 -5.109 20.208 1.00 94.38 91 ASN A C 1
ATOM 714 O O . ASN A 1 91 ? -12.089 -5.328 19.019 1.00 94.38 91 ASN A O 1
ATOM 718 N N . ILE A 1 92 ? -11.340 -4.946 21.104 1.00 91.12 92 ILE A N 1
ATOM 719 C CA . ILE A 1 92 ? -9.914 -5.059 20.764 1.00 91.12 92 ILE A CA 1
ATOM 720 C C . ILE A 1 92 ? -9.588 -6.479 20.285 1.00 91.12 92 ILE A C 1
ATOM 722 O O . ILE A 1 92 ? -8.952 -6.639 19.244 1.00 91.12 92 ILE A O 1
ATOM 726 N N . MET A 1 93 ? -10.048 -7.515 20.997 1.00 91.12 93 MET A N 1
ATOM 727 C CA . MET A 1 93 ? -9.822 -8.910 20.602 1.00 91.12 93 MET A CA 1
ATOM 728 C C . MET A 1 93 ? -10.470 -9.241 19.254 1.00 91.12 93 MET A C 1
ATOM 730 O O . MET A 1 93 ? -9.817 -9.839 18.402 1.00 91.12 93 MET A O 1
ATOM 734 N N . LEU A 1 94 ? -11.718 -8.821 19.027 1.00 91.94 94 LEU A N 1
ATOM 735 C CA . LEU A 1 94 ? -12.411 -9.009 17.750 1.00 91.94 94 LEU A CA 1
ATOM 736 C C . LEU A 1 94 ? -11.670 -8.311 16.601 1.00 91.94 94 LEU A C 1
ATOM 738 O O . LEU A 1 94 ? -11.483 -8.909 15.541 1.00 91.94 94 LEU A O 1
ATOM 742 N N . GLY A 1 95 ? -11.1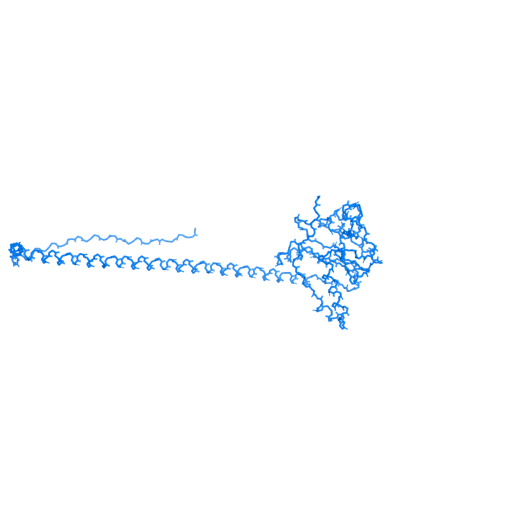82 -7.088 16.823 1.00 87.69 95 GLY A N 1
ATOM 743 C CA . GLY A 1 95 ? -10.350 -6.371 15.854 1.00 87.69 95 GLY A CA 1
ATOM 744 C C . GLY A 1 95 ? -9.029 -7.090 15.555 1.00 87.69 95 GLY A C 1
ATOM 745 O O . GLY A 1 95 ? -8.616 -7.176 14.398 1.00 87.69 95 GLY A O 1
ATOM 746 N N . SER A 1 96 ? -8.379 -7.658 16.572 1.00 86.06 96 SER A N 1
ATOM 747 C CA . SER A 1 96 ? -7.149 -8.444 16.403 1.00 86.06 96 SER A CA 1
ATOM 748 C C . SER A 1 96 ? -7.386 -9.754 15.649 1.00 86.06 96 SER A C 1
ATOM 750 O O . SER A 1 96 ? -6.634 -10.050 14.725 1.00 86.06 96 SER A O 1
ATOM 752 N N . PHE A 1 97 ? -8.448 -10.505 15.962 1.00 91.25 97 PHE A N 1
ATOM 753 C CA . PHE A 1 97 ? -8.794 -11.725 15.221 1.00 91.25 97 PHE A CA 1
ATOM 754 C C . PHE A 1 97 ? -9.187 -11.437 13.773 1.00 91.25 97 PHE A C 1
ATOM 756 O O . PHE A 1 97 ? -8.805 -12.193 12.883 1.00 91.25 97 PHE A O 1
ATOM 763 N N . SER A 1 98 ? -9.906 -10.339 13.524 1.00 88.88 98 SER A N 1
ATOM 764 C CA . SER A 1 98 ? -10.238 -9.905 12.165 1.00 88.88 98 SER A CA 1
ATOM 765 C C . SER A 1 98 ? -8.973 -9.619 11.348 1.00 88.88 98 SER A C 1
ATOM 767 O O . SER A 1 98 ? -8.793 -10.191 10.272 1.00 88.88 98 SER A O 1
ATOM 769 N N . ARG A 1 99 ? -8.034 -8.831 11.898 1.00 84.94 99 ARG A N 1
ATOM 770 C CA . ARG A 1 99 ? -6.740 -8.550 11.251 1.00 84.94 99 ARG A CA 1
ATOM 771 C C . ARG A 1 99 ? -5.895 -9.805 11.054 1.00 84.94 99 ARG A C 1
ATOM 773 O O . ARG A 1 99 ? -5.315 -9.970 9.990 1.00 84.94 99 ARG A O 1
ATOM 780 N N . MET A 1 100 ? -5.862 -10.710 12.034 1.00 88.38 100 MET A N 1
ATOM 781 C CA . MET A 1 100 ? -5.138 -11.979 11.919 1.00 88.38 100 MET A CA 1
ATOM 782 C C . MET A 1 100 ? -5.726 -12.859 10.813 1.00 88.38 100 MET A C 1
ATOM 784 O O . MET A 1 100 ? -4.982 -13.354 9.973 1.00 88.38 100 MET A O 1
ATOM 788 N N . ARG A 1 101 ? -7.058 -13.006 10.765 1.00 90.12 101 ARG A N 1
ATOM 789 C CA . ARG A 1 101 ? -7.750 -13.762 9.713 1.00 90.12 101 ARG A CA 1
ATOM 790 C C . ARG A 1 101 ? -7.455 -13.187 8.331 1.00 90.12 101 ARG A C 1
ATOM 792 O O . ARG A 1 101 ? -7.159 -13.954 7.420 1.00 90.12 101 ARG A O 1
ATOM 799 N N . MET A 1 102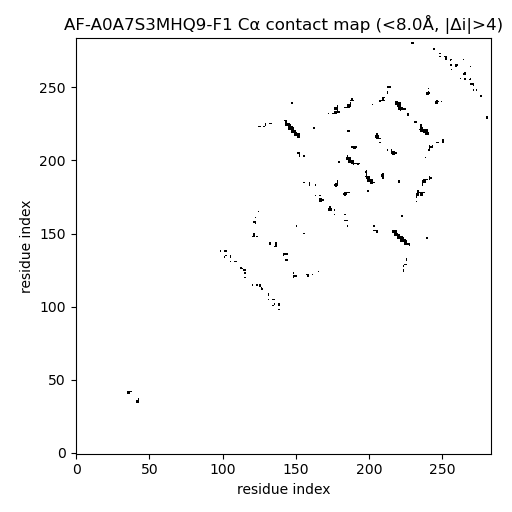 ? -7.530 -11.865 8.181 1.00 88.12 102 MET A N 1
ATOM 800 C CA . MET A 1 102 ? -7.203 -11.202 6.918 1.00 88.12 102 MET A CA 1
ATOM 801 C C . MET A 1 102 ? -5.726 -11.372 6.553 1.00 88.12 102 MET A C 1
ATOM 803 O O . MET A 1 102 ? -5.428 -11.707 5.415 1.00 88.12 102 MET A O 1
ATOM 807 N N . GLY A 1 103 ? -4.807 -11.248 7.515 1.00 86.50 103 GLY A N 1
ATOM 808 C CA . GLY A 1 103 ? -3.382 -11.507 7.298 1.00 86.50 103 GLY A CA 1
ATOM 809 C C . GLY A 1 103 ? -3.112 -12.933 6.806 1.00 86.50 103 GLY A C 1
ATOM 810 O O . GLY A 1 103 ? -2.391 -13.126 5.832 1.00 86.50 103 GLY A O 1
ATOM 811 N N . THR A 1 104 ? -3.748 -13.941 7.414 1.00 87.44 104 THR A N 1
ATOM 812 C CA . THR A 1 104 ? -3.652 -15.339 6.958 1.00 87.44 104 THR A CA 1
ATOM 813 C C . THR A 1 104 ? -4.253 -15.536 5.566 1.00 87.44 104 THR A C 1
ATOM 815 O O . THR A 1 104 ? -3.697 -16.292 4.772 1.00 87.44 104 THR A O 1
ATOM 818 N N . LEU A 1 105 ? -5.366 -14.863 5.253 1.00 89.44 105 LEU A N 1
ATOM 819 C CA . LEU A 1 105 ? -5.980 -14.922 3.926 1.00 89.44 105 LEU A CA 1
ATOM 820 C C . LEU A 1 105 ? -5.061 -14.325 2.853 1.00 89.44 105 LEU A C 1
ATOM 822 O O . LEU A 1 105 ? -4.906 -14.936 1.800 1.00 89.44 105 LEU A O 1
ATOM 826 N N . ILE A 1 106 ? -4.425 -13.184 3.134 1.00 86.62 106 ILE A N 1
ATOM 827 C CA . ILE A 1 106 ? -3.446 -12.558 2.234 1.00 86.62 106 ILE A CA 1
ATOM 828 C C . ILE A 1 106 ? -2.270 -13.504 2.008 1.00 86.62 106 ILE A C 1
ATOM 830 O O 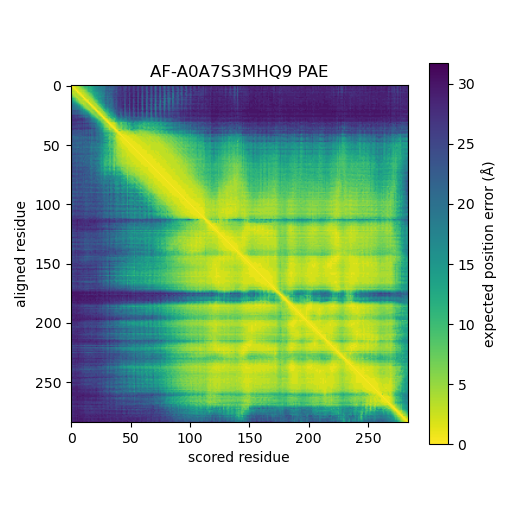. ILE A 1 106 ? -1.959 -13.797 0.862 1.00 86.62 106 ILE A O 1
ATOM 834 N N . MET A 1 107 ? -1.694 -14.074 3.072 1.00 86.38 107 MET A N 1
ATOM 835 C CA . MET A 1 107 ? -0.616 -15.060 2.934 1.00 86.38 107 MET A CA 1
ATOM 836 C C . MET A 1 107 ? -1.049 -16.258 2.080 1.00 86.38 107 MET A C 1
ATOM 838 O O . MET A 1 107 ? -0.302 -16.699 1.214 1.00 86.38 107 MET A O 1
ATOM 842 N N . ALA A 1 108 ? -2.261 -16.783 2.284 1.00 86.44 108 ALA A N 1
ATOM 843 C CA . ALA A 1 108 ? -2.783 -17.887 1.481 1.00 86.44 108 ALA A CA 1
ATOM 844 C C . ALA A 1 108 ? -2.952 -17.502 0.000 1.00 86.44 108 ALA A C 1
ATOM 846 O O . ALA A 1 108 ? -2.609 -18.299 -0.872 1.00 86.44 108 ALA A O 1
ATOM 847 N N . LYS A 1 109 ? -3.428 -16.282 -0.286 1.00 86.12 109 LYS A N 1
ATOM 848 C CA . LYS A 1 109 ? -3.495 -15.732 -1.648 1.00 86.12 109 LYS A CA 1
ATOM 849 C C . LYS A 1 109 ? -2.096 -15.566 -2.250 1.00 86.12 109 LYS A C 1
ATOM 851 O O . LYS A 1 109 ? -1.893 -15.943 -3.399 1.00 86.12 109 LYS A O 1
ATOM 856 N N . ASP A 1 110 ? -1.125 -15.075 -1.486 1.00 82.56 110 ASP A N 1
ATOM 857 C CA . ASP A 1 110 ? 0.268 -14.951 -1.931 1.00 82.56 110 ASP A CA 1
ATOM 858 C C . ASP A 1 110 ? 0.877 -16.313 -2.274 1.00 82.56 110 ASP A C 1
ATOM 860 O O . ASP A 1 110 ? 1.544 -16.437 -3.294 1.00 82.56 110 ASP A O 1
ATOM 864 N N . TYR A 1 111 ? 0.591 -17.361 -1.495 1.00 82.56 111 TYR A N 1
ATOM 865 C CA . TYR A 1 111 ? 1.018 -18.727 -1.825 1.00 82.56 111 TYR A CA 1
ATOM 866 C C . TYR A 1 111 ? 0.278 -19.325 -3.027 1.00 82.56 111 TYR A C 1
ATOM 868 O O . TYR A 1 111 ? 0.847 -20.145 -3.748 1.00 82.56 111 TYR A O 1
ATOM 876 N N . GLN A 1 112 ? -0.988 -18.954 -3.238 1.00 83.44 112 GLN A N 1
ATOM 877 C CA . GLN A 1 112 ? -1.782 -19.433 -4.370 1.00 83.44 112 GLN A CA 1
ATOM 878 C C . GLN A 1 112 ? -1.244 -18.901 -5.703 1.00 83.44 112 GLN A C 1
ATOM 880 O O . GLN A 1 112 ? -1.283 -19.603 -6.715 1.00 83.44 112 GLN A O 1
ATOM 885 N N . TYR A 1 113 ? -0.752 -17.665 -5.708 1.00 81.31 113 TYR A N 1
ATOM 886 C CA . TYR A 1 113 ? -0.213 -17.020 -6.894 1.00 81.31 113 TYR A CA 1
ATOM 887 C C . TYR A 1 113 ? 1.301 -17.217 -6.954 1.00 81.31 113 TYR A C 1
ATOM 889 O O . TYR A 1 113 ? 2.046 -16.622 -6.186 1.00 81.31 113 TYR A O 1
ATOM 897 N N . THR A 1 114 ? 1.778 -18.038 -7.890 1.00 69.94 114 THR A N 1
ATOM 898 C CA . THR A 1 114 ? 3.219 -18.225 -8.098 1.00 69.94 114 THR A CA 1
ATOM 899 C C . THR A 1 114 ? 3.879 -16.886 -8.429 1.00 69.94 114 THR A C 1
ATOM 901 O O . THR A 1 114 ? 3.437 -16.186 -9.343 1.00 69.94 114 THR A O 1
ATOM 904 N N . PHE A 1 115 ? 4.924 -16.520 -7.679 1.00 76.81 115 PHE A N 1
ATOM 905 C CA . PHE A 1 115 ? 5.727 -15.348 -8.010 1.00 76.81 115 PHE A CA 1
ATOM 906 C C . PHE A 1 115 ? 6.404 -15.554 -9.372 1.00 76.81 115 PHE A C 1
ATOM 908 O O . PHE A 1 115 ? 6.880 -16.659 -9.646 1.00 76.81 115 PHE A O 1
ATOM 915 N N . PRO A 1 116 ? 6.461 -14.516 -10.217 1.00 79.44 116 PRO A N 1
ATOM 916 C CA . PRO A 1 116 ? 7.079 -14.627 -11.529 1.00 79.44 116 PRO A CA 1
ATOM 917 C C . PRO A 1 116 ? 8.553 -15.011 -11.456 1.00 79.44 116 PRO A C 1
ATOM 919 O O . PRO A 1 116 ? 9.269 -14.607 -10.533 1.00 79.44 116 PRO A O 1
ATOM 922 N N . ASN A 1 117 ? 9.026 -15.754 -12.456 1.00 82.50 117 ASN A N 1
ATOM 923 C CA . ASN A 1 117 ? 10.434 -16.118 -12.528 1.00 82.50 117 ASN A CA 1
ATOM 924 C C . ASN A 1 117 ? 11.304 -14.883 -12.820 1.00 82.50 117 ASN A C 1
ATOM 926 O O . ASN A 1 117 ? 10.874 -13.948 -13.494 1.00 82.50 117 ASN A O 1
ATOM 930 N N . ILE A 1 118 ? 12.564 -14.895 -12.379 1.00 81.94 118 ILE A N 1
ATOM 931 C CA . ILE A 1 118 ? 13.510 -13.786 -12.586 1.00 81.94 118 ILE A CA 1
ATOM 932 C C . ILE A 1 118 ? 13.681 -13.425 -14.072 1.00 81.94 118 ILE A C 1
ATOM 934 O O . ILE A 1 118 ? 13.917 -12.272 -14.408 1.00 81.94 118 ILE A O 1
ATOM 938 N N . THR A 1 119 ? 13.513 -14.401 -14.967 1.00 88.00 119 THR A N 1
ATOM 939 C CA . THR A 1 119 ? 13.647 -14.239 -16.421 1.00 88.00 119 THR A CA 1
ATOM 940 C C . THR A 1 119 ? 12.477 -13.513 -17.081 1.00 88.00 119 THR A C 1
ATOM 942 O O . THR A 1 119 ? 12.600 -13.112 -18.232 1.00 88.00 119 THR A O 1
ATOM 945 N N . GLU A 1 120 ? 11.340 -13.386 -16.396 1.00 87.81 120 GLU A N 1
ATOM 946 C CA . GLU A 1 120 ? 10.150 -12.697 -16.917 1.00 87.81 120 GLU A CA 1
ATOM 947 C C . GLU A 1 120 ? 10.224 -11.182 -16.688 1.00 87.81 120 GLU A C 1
ATOM 949 O O . GLU A 1 120 ? 9.524 -10.409 -17.340 1.00 87.81 120 GLU A O 1
ATOM 954 N N . TRP A 1 121 ? 11.108 -10.737 -15.793 1.00 88.69 121 TRP A N 1
ATOM 955 C CA . TRP A 1 121 ? 11.307 -9.323 -15.519 1.00 88.69 121 TRP A CA 1
ATOM 956 C C . TRP A 1 121 ? 11.997 -8.619 -16.695 1.00 88.69 121 TRP A C 1
ATOM 958 O O . TRP A 1 121 ? 12.928 -9.168 -17.290 1.00 88.69 121 TRP A O 1
ATOM 968 N N . PRO A 1 122 ? 11.592 -7.382 -17.031 1.00 91.94 122 PRO A N 1
ATOM 969 C CA . PRO A 1 122 ? 10.584 -6.556 -16.351 1.00 91.94 122 PRO A CA 1
ATOM 970 C C . PRO A 1 122 ? 9.152 -6.704 -16.905 1.00 91.94 122 PRO A C 1
ATOM 972 O O . PRO A 1 122 ? 8.248 -6.015 -16.440 1.00 91.94 122 PRO A O 1
ATOM 975 N N . LEU A 1 123 ? 8.930 -7.561 -17.907 1.00 94.94 123 LEU A N 1
ATOM 976 C CA . LEU A 1 123 ? 7.666 -7.694 -18.649 1.00 94.94 123 LEU A CA 1
ATOM 977 C C . LEU A 1 123 ? 6.672 -8.601 -17.916 1.00 94.94 123 LEU A C 1
ATOM 979 O O . LEU A 1 123 ? 6.250 -9.640 -18.424 1.00 94.94 123 LEU A O 1
ATOM 983 N N . VAL A 1 124 ? 6.333 -8.221 -16.688 1.00 92.69 124 VAL A N 1
ATOM 984 C CA . VAL A 1 124 ? 5.634 -9.099 -15.759 1.00 92.69 124 VAL A CA 1
ATOM 985 C C . VAL A 1 124 ? 4.468 -8.407 -15.072 1.00 92.69 124 VAL A C 1
ATOM 987 O O . VAL A 1 124 ? 4.580 -7.272 -14.620 1.00 92.69 124 VAL A O 1
ATOM 990 N N . ALA A 1 125 ? 3.348 -9.122 -14.964 1.00 92.19 125 ALA A N 1
ATOM 991 C CA . ALA A 1 125 ? 2.188 -8.733 -14.174 1.00 92.19 125 ALA A CA 1
ATOM 992 C C . ALA A 1 125 ? 2.009 -9.714 -13.024 1.00 92.19 125 ALA A C 1
ATOM 994 O O . ALA A 1 125 ? 2.085 -10.926 -13.224 1.00 92.19 125 ALA A O 1
ATOM 995 N N . LEU A 1 126 ? 1.748 -9.203 -11.821 1.00 90.44 126 LEU A N 1
ATOM 996 C CA . LEU A 1 126 ? 1.461 -10.054 -10.679 1.00 90.44 126 LEU A CA 1
ATOM 997 C C . LEU A 1 126 ? 0.085 -10.704 -10.876 1.00 90.44 126 LEU A C 1
ATOM 999 O O . LEU A 1 126 ? -0.931 -9.997 -10.926 1.00 90.44 126 LEU A O 1
ATOM 1003 N N . PRO A 1 127 ? 0.014 -12.045 -10.960 1.00 89.25 127 PRO A N 1
ATOM 1004 C CA . PRO A 1 127 ? -1.264 -12.726 -11.058 1.00 89.25 127 PRO A CA 1
ATOM 1005 C C . PRO A 1 127 ? -2.054 -12.507 -9.765 1.00 89.25 127 PRO A C 1
ATOM 1007 O O . PRO A 1 127 ? -1.494 -12.546 -8.661 1.00 89.25 127 PRO A O 1
ATOM 1010 N N . GLY A 1 128 ? -3.348 -12.218 -9.911 1.00 88.56 128 GLY A N 1
ATOM 1011 C CA . GLY A 1 128 ? -4.237 -11.921 -8.787 1.00 88.56 128 GLY A CA 1
ATOM 1012 C C . GLY A 1 128 ? -3.883 -10.650 -8.018 1.00 88.56 128 GLY A C 1
ATOM 1013 O O . GLY A 1 128 ? -4.226 -10.549 -6.840 1.00 88.56 128 GLY A O 1
ATOM 1014 N N . TYR A 1 129 ? -3.162 -9.709 -8.6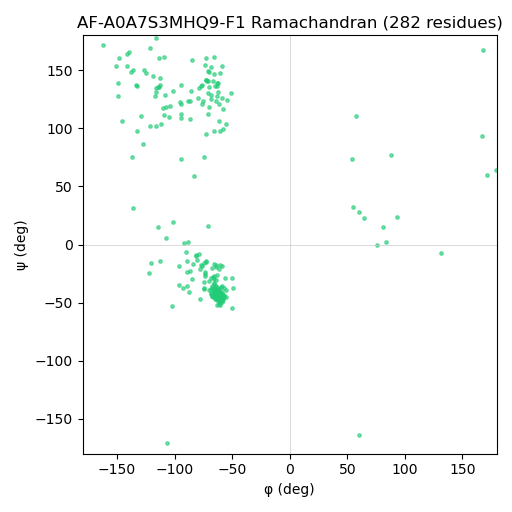40 1.00 91.19 129 TYR A N 1
ATOM 1015 C CA . TYR A 1 129 ? -2.767 -8.451 -8.006 1.00 91.19 129 TYR A CA 1
ATOM 1016 C C . TYR A 1 129 ? -3.949 -7.745 -7.341 1.00 91.19 129 TYR A C 1
ATOM 1018 O O . TYR A 1 129 ? -3.894 -7.486 -6.145 1.00 91.19 129 TYR A O 1
ATOM 1026 N N . THR A 1 130 ? -5.032 -7.497 -8.080 1.00 88.62 130 THR A N 1
ATOM 1027 C CA . THR A 1 130 ? -6.199 -6.754 -7.584 1.00 88.62 130 THR A CA 1
ATOM 1028 C C . THR A 1 130 ? -6.815 -7.420 -6.353 1.00 88.62 130 THR A C 1
ATOM 1030 O O . THR A 1 130 ? -7.075 -6.755 -5.352 1.00 88.62 130 THR A O 1
ATOM 1033 N N . ASP A 1 131 ? -6.958 -8.747 -6.375 1.00 88.62 131 ASP A N 1
ATOM 1034 C CA . ASP A 1 131 ? -7.517 -9.518 -5.259 1.00 88.62 131 ASP A CA 1
ATOM 1035 C C . ASP A 1 131 ? -6.637 -9.489 -4.005 1.00 88.62 131 ASP A C 1
ATOM 1037 O O . ASP A 1 131 ? -7.155 -9.577 -2.887 1.00 88.62 131 ASP A O 1
ATOM 1041 N N . LYS A 1 132 ? -5.312 -9.431 -4.179 1.00 88.75 132 LYS A N 1
ATOM 1042 C CA . LYS A 1 132 ? -4.344 -9.322 -3.079 1.00 88.75 132 LYS A CA 1
ATOM 1043 C C . LYS A 1 132 ? -4.281 -7.903 -2.541 1.00 88.75 132 LYS A C 1
ATOM 1045 O O . LYS A 1 132 ? -4.328 -7.697 -1.333 1.00 88.75 132 LYS A O 1
ATOM 1050 N N . ALA A 1 133 ? -4.196 -6.933 -3.440 1.00 88.75 133 ALA A N 1
ATOM 1051 C CA . ALA A 1 133 ? -3.995 -5.542 -3.102 1.00 88.75 133 ALA A CA 1
ATOM 1052 C C . ALA A 1 133 ? -5.215 -4.958 -2.372 1.00 88.75 133 ALA A C 1
ATOM 1054 O O . ALA A 1 133 ? -5.035 -4.238 -1.400 1.00 88.75 133 ALA A O 1
ATOM 1055 N N . VAL A 1 134 ? -6.449 -5.336 -2.728 1.00 86.81 134 VAL A N 1
ATOM 1056 C CA . VAL A 1 134 ? -7.647 -4.906 -1.976 1.00 86.81 134 VAL A CA 1
ATOM 1057 C C . VAL A 1 134 ? -7.614 -5.398 -0.524 1.00 86.81 134 VAL A C 1
ATOM 1059 O O . VAL A 1 134 ? -7.864 -4.623 0.399 1.00 86.81 134 VAL A O 1
ATOM 1062 N N . ASP A 1 135 ? -7.262 -6.663 -0.294 1.00 88.31 135 ASP A N 1
ATOM 1063 C CA . ASP A 1 135 ? -7.167 -7.201 1.068 1.00 88.31 135 ASP A CA 1
ATOM 1064 C C . ASP A 1 135 ? -5.995 -6.577 1.838 1.00 88.31 135 ASP A C 1
ATOM 1066 O O . ASP A 1 135 ? -6.125 -6.235 3.018 1.00 88.31 135 ASP A O 1
ATOM 1070 N N . LEU A 1 136 ? -4.851 -6.407 1.170 1.00 86.06 136 LEU A N 1
ATOM 1071 C CA . LEU A 1 136 ? -3.653 -5.826 1.761 1.00 86.06 136 LEU A CA 1
ATOM 1072 C C . LEU A 1 136 ? -3.858 -4.355 2.121 1.00 86.06 136 LEU A C 1
ATOM 1074 O O . LEU A 1 136 ? -3.423 -3.953 3.197 1.00 86.06 136 LEU A O 1
ATOM 1078 N N . ALA A 1 137 ? -4.569 -3.581 1.302 1.00 85.19 137 ALA A N 1
ATOM 1079 C CA . ALA A 1 137 ? -4.982 -2.210 1.601 1.00 85.19 137 ALA A CA 1
ATOM 1080 C C . ALA A 1 137 ? -5.804 -2.146 2.903 1.00 85.19 137 ALA A C 1
ATOM 1082 O O . ALA A 1 137 ? -5.498 -1.361 3.800 1.00 85.19 137 ALA A O 1
ATOM 1083 N N . VAL A 1 138 ? -6.770 -3.059 3.086 1.00 83.44 138 VAL A N 1
ATOM 1084 C CA . VAL A 1 138 ? -7.586 -3.136 4.315 1.00 83.44 138 VAL A CA 1
ATOM 1085 C C . VAL A 1 138 ? -6.740 -3.466 5.549 1.00 83.44 138 VAL A C 1
ATOM 1087 O O . VAL A 1 138 ? -6.934 -2.870 6.610 1.00 83.44 138 VAL A O 1
ATOM 1090 N N . VAL A 1 139 ? -5.801 -4.413 5.444 1.00 84.69 139 VAL A N 1
ATOM 1091 C CA . VAL A 1 139 ? -4.965 -4.829 6.588 1.00 84.69 139 VAL A CA 1
ATOM 1092 C C . VAL A 1 139 ? -3.905 -3.789 6.930 1.00 84.69 139 VAL A C 1
ATOM 1094 O O . VAL A 1 139 ? -3.647 -3.552 8.112 1.00 84.69 139 VAL A O 1
ATOM 1097 N N . SER A 1 140 ? -3.311 -3.163 5.916 1.00 82.62 140 SER A N 1
ATOM 1098 C CA . SER A 1 140 ? -2.277 -2.139 6.077 1.00 82.62 140 SER A CA 1
ATOM 1099 C C . SER A 1 140 ? -2.847 -0.750 6.381 1.00 82.62 140 SER A C 1
ATOM 1101 O O . SER A 1 140 ? -2.093 0.133 6.779 1.00 82.62 140 SER A O 1
ATOM 1103 N N . SER A 1 141 ? -4.172 -0.568 6.266 1.00 83.44 141 SER A N 1
ATOM 1104 C CA . SER A 1 141 ? -4.824 0.749 6.333 1.00 83.44 141 SER A CA 1
ATOM 1105 C C . SER A 1 141 ? -4.236 1.735 5.314 1.00 83.44 141 SER A C 1
ATOM 1107 O O . SER A 1 141 ? -4.146 2.929 5.591 1.00 83.44 141 SER A O 1
ATOM 1109 N N . LEU A 1 142 ? -3.803 1.218 4.161 1.00 82.69 142 LEU A N 1
ATOM 1110 C CA . LEU A 1 142 ? -3.342 2.015 3.031 1.00 82.69 142 LEU A CA 1
ATOM 1111 C C . LEU A 1 142 ? -4.507 2.224 2.068 1.00 82.69 142 LEU A C 1
ATOM 1113 O O . LEU A 1 142 ? -5.247 1.285 1.778 1.00 82.69 142 LEU A O 1
ATOM 1117 N N . ASP A 1 143 ? -4.651 3.442 1.551 1.00 80.25 143 ASP A N 1
ATOM 1118 C CA . ASP A 1 143 ? -5.708 3.761 0.583 1.00 80.25 143 ASP A CA 1
ATOM 1119 C C . ASP A 1 143 ? -5.423 3.172 -0.804 1.00 80.25 143 ASP A C 1
ATOM 1121 O O . ASP A 1 143 ? -6.344 2.933 -1.586 1.00 80.25 143 ASP A O 1
ATOM 1125 N N . ASN A 1 144 ? -4.149 2.935 -1.114 1.00 83.25 144 ASN A N 1
ATOM 1126 C CA . ASN A 1 144 ? -3.697 2.386 -2.378 1.00 83.25 144 ASN A CA 1
ATOM 1127 C C . ASN A 1 144 ? -2.402 1.582 -2.220 1.00 83.25 144 ASN A C 1
ATOM 1129 O O . ASN A 1 144 ? -1.571 1.829 -1.347 1.00 83.25 144 ASN A O 1
ATOM 1133 N N . LEU A 1 145 ? -2.220 0.636 -3.130 1.00 87.56 145 LEU A N 1
ATOM 1134 C CA . LEU A 1 145 ? -1.002 -0.121 -3.336 1.00 87.56 145 LEU A CA 1
ATOM 1135 C C . LEU A 1 145 ? -0.610 -0.004 -4.799 1.00 87.56 145 LEU A C 1
ATOM 1137 O O . LEU A 1 145 ? -1.466 0.145 -5.675 1.00 87.56 145 LEU A O 1
ATOM 1141 N N . ILE A 1 146 ? 0.694 -0.073 -5.044 1.00 88.31 146 ILE A N 1
ATOM 1142 C CA . ILE A 1 146 ? 1.277 0.054 -6.373 1.00 88.31 146 ILE A CA 1
ATOM 1143 C C . ILE A 1 146 ? 2.288 -1.063 -6.563 1.00 88.31 146 ILE A C 1
ATOM 1145 O O . ILE A 1 146 ? 3.073 -1.359 -5.667 1.00 88.31 146 ILE A O 1
ATOM 1149 N N . PHE A 1 147 ? 2.255 -1.678 -7.735 1.00 90.62 147 PHE A N 1
ATOM 1150 C CA . PHE A 1 147 ? 3.315 -2.539 -8.219 1.00 90.62 147 PHE A CA 1
ATOM 1151 C C . PHE A 1 147 ? 4.067 -1.826 -9.342 1.00 90.62 147 PHE A C 1
ATOM 1153 O O . PHE A 1 147 ? 3.481 -1.492 -10.379 1.00 90.62 147 PHE A O 1
ATOM 1160 N N . THR A 1 148 ? 5.360 -1.599 -9.111 1.00 91.88 148 THR A N 1
ATOM 1161 C CA . THR A 1 148 ? 6.266 -0.896 -10.020 1.00 91.88 148 THR A CA 1
ATOM 1162 C C . THR A 1 148 ? 7.438 -1.798 -10.405 1.00 91.88 148 THR A C 1
ATOM 1164 O O . THR A 1 148 ? 8.361 -1.996 -9.616 1.00 91.88 148 THR A O 1
ATOM 1167 N N . PRO A 1 149 ? 7.436 -2.405 -11.603 1.00 92.00 149 PRO A N 1
ATOM 1168 C CA . PRO A 1 149 ? 8.626 -3.078 -12.093 1.00 92.00 149 PRO A CA 1
ATOM 1169 C C . PRO A 1 149 ? 9.705 -2.048 -12.444 1.00 92.00 149 PRO A C 1
ATOM 1171 O O . PRO A 1 149 ? 9.427 -1.046 -13.104 1.00 92.00 149 PRO A O 1
ATOM 1174 N N . ALA A 1 150 ? 10.940 -2.327 -12.029 1.00 91.69 150 ALA A N 1
ATOM 1175 C CA . ALA A 1 150 ? 12.111 -1.548 -12.407 1.00 91.69 150 ALA A CA 1
ATOM 1176 C C . ALA A 1 150 ? 12.678 -2.042 -13.748 1.00 91.69 150 ALA A C 1
ATOM 1178 O O . ALA A 1 150 ? 12.878 -3.244 -13.945 1.00 91.69 150 ALA A O 1
ATOM 1179 N N . PHE A 1 151 ? 12.955 -1.125 -14.675 1.00 94.75 151 PHE A N 1
ATOM 1180 C CA . PHE A 1 151 ? 13.513 -1.441 -15.994 1.00 94.75 151 PHE A CA 1
ATOM 1181 C C . PHE A 1 151 ? 14.411 -0.329 -16.531 1.00 94.75 151 PHE A C 1
ATOM 1183 O O . PHE A 1 151 ? 14.360 0.818 -16.101 1.00 94.75 151 PHE A O 1
ATOM 1190 N N . THR A 1 152 ? 15.256 -0.670 -17.498 1.00 95.81 152 THR A N 1
ATOM 1191 C CA . THR A 1 152 ? 16.167 0.287 -18.139 1.00 95.81 152 THR A CA 1
ATOM 1192 C C . THR A 1 152 ? 15.489 1.048 -19.288 1.00 95.81 152 THR A C 1
ATOM 1194 O O . THR A 1 152 ? 14.550 0.534 -19.900 1.00 95.81 152 THR A O 1
ATOM 1197 N N . PRO A 1 153 ? 16.004 2.228 -19.682 1.00 95.69 153 PRO A N 1
ATOM 1198 C CA . PRO A 1 153 ? 15.559 2.968 -20.866 1.00 95.69 153 PRO A CA 1
ATOM 1199 C C . PRO A 1 153 ? 15.479 2.144 -22.147 1.00 95.69 153 PRO A C 1
ATOM 1201 O O . PRO A 1 153 ? 14.535 2.285 -22.919 1.00 95.69 153 PRO A O 1
ATOM 1204 N N . ALA A 1 154 ? 16.423 1.225 -22.349 1.00 96.56 154 ALA A N 1
ATOM 1205 C CA . ALA A 1 154 ? 16.422 0.342 -23.512 1.00 96.56 154 ALA A CA 1
ATOM 1206 C C . ALA A 1 154 ? 15.236 -0.643 -23.523 1.00 96.56 154 ALA A C 1
ATOM 1208 O O . ALA A 1 154 ? 14.807 -1.076 -24.589 1.00 96.56 154 ALA A O 1
ATOM 1209 N N . GLN A 1 155 ? 14.704 -0.995 -22.350 1.00 95.94 155 GLN A N 1
ATOM 1210 C CA . GLN A 1 155 ? 13.569 -1.909 -22.191 1.00 95.94 155 GLN A CA 1
ATOM 1211 C C . GLN A 1 155 ? 12.214 -1.192 -22.229 1.00 95.94 155 GLN A C 1
ATOM 1213 O O . GLN A 1 155 ? 11.193 -1.857 -22.397 1.00 95.94 155 GLN A O 1
ATOM 1218 N N . ALA A 1 156 ? 12.192 0.140 -22.112 1.00 94.06 156 ALA A N 1
ATOM 1219 C CA . ALA A 1 156 ? 10.960 0.917 -22.018 1.00 94.06 156 ALA A CA 1
ATOM 1220 C C . ALA A 1 156 ? 9.981 0.676 -23.179 1.00 94.06 156 ALA A C 1
ATOM 1222 O O . ALA A 1 156 ? 8.822 0.396 -22.889 1.00 94.06 156 ALA A O 1
ATOM 1223 N N . PRO A 1 157 ? 10.399 0.637 -24.464 1.00 94.56 157 PRO A N 1
ATOM 1224 C CA . PRO A 1 157 ? 9.451 0.398 -25.556 1.00 94.56 157 PRO A CA 1
ATOM 1225 C C . PRO A 1 157 ? 8.765 -0.975 -25.475 1.00 94.56 157 PRO A C 1
ATOM 1227 O O . PRO A 1 157 ? 7.579 -1.108 -25.771 1.00 94.56 157 PRO A O 1
ATOM 1230 N N . ALA A 1 158 ? 9.502 -2.010 -25.055 1.00 95.62 158 ALA A N 1
ATOM 1231 C CA . ALA A 1 158 ? 8.944 -3.350 -24.878 1.00 95.62 158 ALA A CA 1
ATOM 1232 C C . ALA A 1 158 ? 7.994 -3.402 -23.672 1.00 95.62 158 ALA A C 1
ATOM 1234 O O . ALA A 1 158 ? 6.939 -4.034 -23.741 1.00 95.62 158 ALA A O 1
ATOM 1235 N N . PHE A 1 159 ? 8.357 -2.713 -22.588 1.00 94.69 159 PHE A N 1
ATOM 1236 C CA . PHE A 1 159 ? 7.530 -2.611 -21.395 1.00 94.69 159 PHE A CA 1
ATOM 1237 C C . PHE A 1 159 ? 6.227 -1.854 -21.662 1.00 94.69 159 PHE A C 1
ATOM 1239 O O . PHE A 1 159 ? 5.166 -2.332 -21.281 1.00 94.69 159 PHE A O 1
ATOM 1246 N N . GLU A 1 160 ? 6.273 -0.733 -22.381 1.00 92.88 160 GLU A N 1
ATOM 1247 C CA . GLU A 1 160 ? 5.088 0.050 -22.742 1.00 92.88 160 GLU A CA 1
ATOM 1248 C C . GLU A 1 160 ? 4.099 -0.751 -23.597 1.00 92.88 160 GLU A C 1
ATOM 1250 O O . GLU A 1 160 ? 2.893 -0.712 -23.349 1.00 92.88 160 GLU A O 1
ATOM 1255 N N . ALA A 1 161 ? 4.603 -1.535 -24.555 1.00 93.19 161 ALA A N 1
ATOM 1256 C CA . ALA A 1 161 ? 3.772 -2.421 -25.367 1.00 93.19 161 ALA A CA 1
ATOM 1257 C C . ALA A 1 161 ? 3.120 -3.536 -24.528 1.00 93.19 161 ALA A C 1
ATOM 1259 O O . ALA A 1 161 ? 1.929 -3.820 -24.680 1.00 93.19 161 ALA A O 1
ATOM 1260 N N . PHE A 1 162 ? 3.883 -4.150 -23.618 1.00 93.69 162 PHE A N 1
ATOM 1261 C CA . PHE A 1 162 ? 3.366 -5.145 -22.676 1.00 93.69 162 PHE A CA 1
ATOM 1262 C C . PHE A 1 162 ? 2.290 -4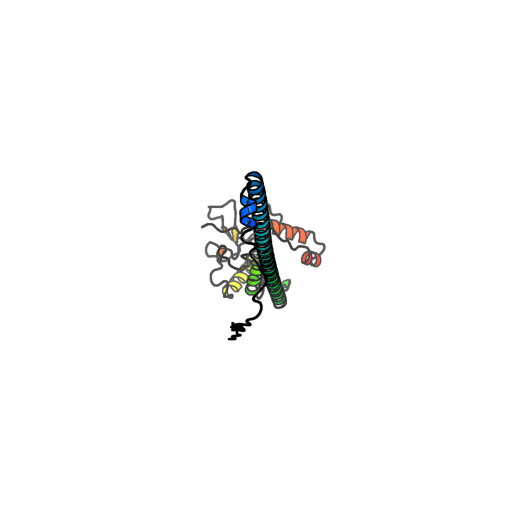.550 -21.760 1.00 93.69 162 PHE A C 1
ATOM 1264 O O . PHE A 1 162 ? 1.209 -5.116 -21.601 1.00 93.69 162 PHE A O 1
ATOM 1271 N N . MET A 1 163 ? 2.576 -3.376 -21.208 1.00 91.31 163 MET A N 1
ATOM 1272 C CA . MET A 1 163 ? 1.705 -2.620 -20.324 1.00 91.31 163 MET A CA 1
ATOM 1273 C C . MET A 1 163 ? 0.369 -2.289 -21.000 1.00 91.31 163 MET A C 1
ATOM 1275 O O . MET A 1 163 ? -0.692 -2.568 -20.441 1.00 91.31 163 MET A O 1
ATOM 1279 N N . GLN A 1 164 ? 0.418 -1.786 -22.236 1.00 89.25 164 GLN A N 1
ATOM 1280 C CA . GLN A 1 164 ? -0.765 -1.521 -23.051 1.00 89.25 164 GLN A CA 1
ATOM 1281 C C . GLN A 1 164 ? -1.606 -2.781 -23.275 1.00 89.25 164 GLN A C 1
ATOM 1283 O O . GLN A 1 164 ? -2.824 -2.751 -23.097 1.00 89.25 164 GLN A O 1
ATOM 1288 N N . ALA A 1 165 ? -0.965 -3.888 -23.660 1.00 91.50 165 ALA A N 1
ATOM 1289 C CA . ALA A 1 165 ? -1.657 -5.149 -23.900 1.00 91.50 165 ALA A CA 1
ATOM 1290 C C . ALA A 1 165 ? -2.323 -5.682 -22.621 1.00 91.50 165 ALA A C 1
ATOM 1292 O O . ALA A 1 165 ? -3.470 -6.129 -22.665 1.00 91.50 165 ALA A O 1
ATOM 1293 N N . HIS A 1 166 ? -1.633 -5.588 -21.480 1.00 91.00 166 HIS A N 1
ATOM 1294 C CA . HIS A 1 166 ? -2.168 -6.016 -20.192 1.00 91.00 166 HIS A CA 1
ATOM 1295 C C . HIS A 1 166 ? -3.399 -5.197 -19.797 1.00 91.00 166 HIS A C 1
ATOM 1297 O O . HIS A 1 166 ? -4.456 -5.775 -19.543 1.00 91.00 166 HIS A O 1
ATOM 1303 N N . TRP A 1 167 ? -3.303 -3.866 -19.812 1.00 89.31 167 TRP A N 1
ATOM 1304 C CA . TRP A 1 167 ? -4.411 -2.994 -19.416 1.00 89.31 167 TRP A CA 1
ATOM 1305 C C . TRP A 1 167 ? -5.628 -3.113 -20.331 1.00 89.31 167 TRP A C 1
ATOM 1307 O O . TRP A 1 167 ? -6.751 -3.083 -19.838 1.00 89.31 167 TRP A O 1
ATOM 1317 N N . ALA A 1 168 ? -5.419 -3.313 -21.636 1.00 87.50 168 ALA A N 1
ATOM 1318 C CA . ALA A 1 168 ? -6.510 -3.559 -22.577 1.00 87.50 168 ALA A CA 1
ATOM 1319 C C . ALA A 1 168 ? -7.234 -4.893 -22.311 1.00 87.50 168 ALA A C 1
ATOM 1321 O O . ALA A 1 168 ? -8.418 -5.028 -22.608 1.00 87.50 168 ALA A O 1
ATOM 1322 N N . SER A 1 169 ? -6.525 -5.887 -21.768 1.00 89.12 169 SER A N 1
ATOM 1323 C CA . SER A 1 169 ? -7.089 -7.208 -21.470 1.00 89.12 169 SER A CA 1
ATOM 1324 C C . SER A 1 169 ? -7.756 -7.308 -20.095 1.00 89.12 169 SER A C 1
ATOM 1326 O O . SER A 1 169 ? -8.600 -8.180 -19.886 1.00 89.12 169 SER A O 1
ATOM 1328 N N . ASP A 1 170 ? -7.380 -6.441 -19.154 1.00 86.44 170 ASP A N 1
ATOM 1329 C CA . ASP A 1 170 ? -7.814 -6.525 -17.763 1.00 86.44 170 ASP A CA 1
ATOM 1330 C C . ASP A 1 170 ? -9.056 -5.639 -17.515 1.00 86.44 170 ASP A C 1
ATOM 1332 O O . ASP A 1 170 ? -9.004 -4.413 -17.690 1.00 86.44 170 ASP A O 1
ATOM 1336 N N . PRO A 1 171 ? -10.184 -6.224 -17.066 1.00 85.12 171 PRO A N 1
ATOM 1337 C CA . PRO A 1 171 ? -11.426 -5.486 -16.839 1.00 85.12 171 PRO A CA 1
ATOM 1338 C C . PRO A 1 171 ? -11.319 -4.417 -15.740 1.00 85.12 171 PRO A C 1
ATOM 1340 O O . PRO A 1 171 ? -12.162 -3.520 -15.688 1.00 85.12 171 PRO A O 1
ATOM 1343 N N . TYR A 1 172 ? -10.318 -4.494 -14.857 1.00 83.44 172 TYR A N 1
ATOM 1344 C CA . TYR A 1 172 ? -10.122 -3.536 -13.770 1.00 83.44 172 TYR A CA 1
ATOM 1345 C C . TYR A 1 172 ? -9.579 -2.186 -14.267 1.00 83.44 172 TYR A C 1
ATOM 1347 O O . TYR A 1 172 ? -9.991 -1.129 -13.780 1.00 83.44 172 TYR A O 1
ATOM 1355 N N . TYR A 1 173 ? -8.689 -2.200 -15.263 1.00 80.81 173 TYR A N 1
ATOM 1356 C CA . TYR A 1 173 ? -8.069 -0.984 -15.796 1.00 80.81 173 TYR A CA 1
ATOM 1357 C C . TYR A 1 173 ? -8.917 -0.351 -16.914 1.00 80.81 173 TYR A C 1
ATOM 1359 O O . TYR A 1 173 ? -9.142 0.868 -16.897 1.00 80.81 173 TYR A O 1
ATOM 1367 N N . GLY A 1 174 ? -9.495 -1.164 -17.808 1.00 69.38 174 GLY A N 1
ATOM 1368 C CA . GLY A 1 174 ? -10.322 -0.708 -18.936 1.00 69.38 174 GLY A CA 1
ATOM 1369 C C . GLY A 1 174 ? -9.585 0.220 -19.919 1.00 69.38 174 GLY A C 1
ATOM 1370 O O . GLY A 1 174 ? -8.366 0.343 -19.875 1.00 69.38 174 GLY A O 1
ATOM 1371 N N . ASP A 1 175 ? -10.328 0.939 -20.769 1.00 61.91 175 ASP A N 1
ATOM 1372 C CA . ASP A 1 175 ? -9.799 1.720 -21.915 1.00 61.91 175 ASP A CA 1
ATOM 1373 C C . ASP A 1 175 ? -8.996 3.005 -21.576 1.00 61.91 175 ASP A C 1
ATOM 1375 O O . ASP A 1 175 ? -8.842 3.878 -22.427 1.00 61.91 175 ASP A O 1
ATOM 1379 N N . MET A 1 176 ? -8.526 3.213 -20.340 1.00 57.34 176 MET A N 1
ATOM 1380 C CA . MET A 1 176 ? -8.169 4.569 -19.868 1.00 57.34 176 MET A CA 1
ATOM 1381 C C . MET A 1 176 ? -6.861 4.713 -19.087 1.00 57.34 176 MET A C 1
ATOM 1383 O O . MET A 1 176 ? -6.743 5.595 -18.238 1.00 57.34 176 MET A O 1
ATOM 1387 N N . SER A 1 177 ? -5.849 3.912 -19.370 1.00 55.41 177 SER A N 1
ATOM 1388 C CA . SER A 1 177 ? -4.498 4.164 -18.864 1.00 55.41 177 SER A CA 1
ATOM 1389 C C . SER A 1 177 ? -3.681 4.935 -19.905 1.00 55.41 177 SER A C 1
ATOM 1391 O O . SER A 1 177 ? -2.821 4.407 -20.604 1.00 55.41 177 SER A O 1
ATOM 1393 N N . MET A 1 178 ? -4.017 6.217 -20.030 1.00 58.56 178 MET A N 1
ATOM 1394 C CA . MET A 1 178 ? -3.276 7.195 -20.823 1.00 58.56 178 MET A CA 1
ATOM 1395 C C . MET A 1 178 ? -2.645 8.209 -19.874 1.00 58.56 178 MET A C 1
ATOM 1397 O O . MET A 1 178 ? -3.307 8.670 -18.941 1.00 58.56 178 MET A O 1
ATOM 1401 N N . PHE A 1 179 ? -1.391 8.584 -20.120 1.00 64.69 179 PHE A N 1
ATOM 1402 C CA . PHE A 1 179 ? -0.793 9.704 -19.403 1.00 64.69 179 PHE A CA 1
ATOM 1403 C C . PHE A 1 179 ? -1.514 11.015 -19.787 1.00 64.69 179 PHE A C 1
ATOM 1405 O O . PHE A 1 179 ? -2.186 11.073 -20.829 1.00 64.69 179 PHE A O 1
ATOM 1412 N N . PRO A 1 180 ? -1.397 12.086 -18.982 1.00 60.25 180 PRO A N 1
ATOM 1413 C CA . PRO A 1 180 ? -2.008 13.384 -19.275 1.00 60.25 180 PRO A CA 1
ATOM 1414 C C . PRO A 1 180 ? -1.585 13.917 -20.657 1.00 60.25 180 PRO A C 1
ATOM 1416 O O . PRO A 1 180 ? -0.462 14.373 -20.842 1.00 60.25 180 PRO A O 1
ATOM 1419 N N . GLY A 1 181 ? -2.477 13.818 -21.648 1.00 59.50 181 GLY A N 1
ATOM 1420 C CA . GLY A 1 181 ? -2.158 14.073 -23.061 1.00 59.50 181 GLY A CA 1
ATOM 1421 C C . GLY A 1 181 ? -2.647 12.995 -24.033 1.00 59.50 181 GLY A C 1
ATOM 1422 O O . GLY A 1 181 ? -2.586 13.202 -25.242 1.00 59.50 181 GLY A O 1
ATOM 1423 N N . GLY A 1 182 ? -3.179 11.875 -23.530 1.00 64.44 182 GLY A N 1
ATOM 1424 C CA . GLY A 1 182 ? -3.870 10.878 -24.356 1.00 64.44 182 GLY A CA 1
ATOM 1425 C C . GLY A 1 182 ? -2.944 9.913 -25.096 1.00 64.44 182 GLY A C 1
ATOM 1426 O O . GLY A 1 182 ? -3.384 9.240 -26.023 1.00 64.44 182 GLY A O 1
ATOM 1427 N N . ALA A 1 183 ? -1.672 9.838 -24.709 1.00 70.38 183 ALA A N 1
ATOM 1428 C CA . ALA A 1 183 ? -0.762 8.816 -25.205 1.00 70.38 183 ALA A CA 1
ATOM 1429 C C . ALA A 1 183 ? -0.438 7.800 -24.103 1.00 70.38 183 ALA A C 1
ATOM 1431 O O . ALA A 1 183 ? -0.704 8.005 -22.917 1.00 70.38 183 ALA A O 1
ATOM 1432 N N . ILE A 1 184 ? 0.056 6.645 -24.530 1.00 77.12 184 ILE A N 1
ATOM 1433 C CA . ILE A 1 184 ? 0.455 5.548 -23.656 1.00 77.12 184 ILE A CA 1
ATOM 1434 C C . ILE A 1 184 ? 1.969 5.607 -23.559 1.00 77.12 184 ILE A C 1
ATOM 1436 O O . ILE A 1 184 ? 2.645 5.743 -24.576 1.00 77.12 184 ILE A O 1
ATOM 1440 N N . GLY A 1 185 ? 2.484 5.538 -22.341 1.00 86.75 185 GLY A N 1
ATOM 1441 C CA . GLY A 1 185 ? 3.914 5.567 -22.109 1.00 86.75 185 GLY A CA 1
ATOM 1442 C C . GLY A 1 185 ? 4.251 5.778 -20.646 1.00 86.75 185 GLY A C 1
ATOM 1443 O O . GLY A 1 185 ? 3.391 6.134 -19.834 1.00 86.75 185 GLY A O 1
ATOM 1444 N N . VAL A 1 186 ? 5.517 5.549 -20.335 1.00 91.75 186 VAL A N 1
ATOM 1445 C CA . VAL A 1 186 ? 6.102 5.849 -19.035 1.00 91.75 186 VAL A CA 1
ATOM 1446 C C . VAL A 1 186 ? 6.316 7.351 -18.956 1.00 91.75 186 VAL A C 1
ATOM 1448 O O . VAL A 1 186 ? 6.971 7.933 -19.814 1.00 91.75 186 VAL A O 1
ATOM 1451 N N . TRP A 1 187 ? 5.761 8.014 -17.954 1.00 91.81 187 TRP A N 1
ATOM 1452 C CA . TRP A 1 187 ? 5.831 9.470 -17.872 1.00 91.81 187 TRP A CA 1
ATOM 1453 C C . TRP A 1 187 ? 6.420 9.931 -16.548 1.00 91.81 187 TRP A C 1
ATOM 1455 O O . TRP A 1 187 ? 6.266 9.284 -15.515 1.00 91.81 187 TRP A O 1
ATOM 1465 N N . GLY A 1 188 ? 7.119 11.058 -16.595 1.00 92.19 188 GLY A N 1
ATOM 1466 C CA . GLY A 1 188 ? 7.739 11.696 -15.443 1.00 92.19 188 GLY A CA 1
ATOM 1467 C C . GLY A 1 188 ? 7.219 13.113 -15.246 1.00 92.19 188 GLY A C 1
ATOM 1468 O O . GLY A 1 188 ? 6.549 13.687 -16.112 1.00 92.19 188 GLY A O 1
ATOM 1469 N N . THR A 1 189 ? 7.558 13.683 -14.095 1.00 91.88 189 THR A N 1
ATOM 1470 C CA . THR A 1 189 ? 7.325 15.095 -13.794 1.00 91.88 189 THR A CA 1
ATOM 1471 C C . THR A 1 189 ? 8.646 15.834 -13.686 1.00 91.88 189 THR A C 1
ATOM 1473 O O . THR A 1 189 ? 9.619 15.301 -13.161 1.00 91.88 189 THR A O 1
ATOM 1476 N N . ASN A 1 190 ? 8.694 17.077 -14.157 1.00 92.19 190 ASN A N 1
ATOM 1477 C CA . ASN A 1 190 ? 9.823 17.970 -13.930 1.00 92.19 190 ASN A CA 1
ATOM 1478 C C . ASN A 1 190 ? 9.365 19.171 -13.104 1.00 92.19 190 ASN A C 1
ATOM 1480 O O . ASN A 1 190 ? 8.783 20.120 -13.632 1.00 92.19 190 ASN A O 1
ATOM 1484 N N . ASN A 1 191 ? 9.681 19.157 -11.811 1.00 90.94 191 ASN A N 1
ATOM 1485 C CA . ASN A 1 191 ? 9.273 20.190 -10.861 1.00 90.94 191 ASN A CA 1
ATOM 1486 C C . ASN A 1 191 ? 9.813 21.587 -11.215 1.00 90.94 191 ASN A C 1
ATOM 1488 O O . ASN A 1 191 ? 9.227 22.590 -10.815 1.00 90.94 191 ASN A O 1
ATOM 1492 N N . SER A 1 192 ? 10.879 21.682 -12.019 1.00 91.75 192 SER A N 1
ATOM 1493 C CA . SER A 1 192 ? 11.393 22.971 -12.511 1.00 91.75 192 SER A CA 1
ATOM 1494 C C . SER A 1 192 ? 10.494 23.612 -13.574 1.00 91.75 192 SER A C 1
ATOM 1496 O O . SER A 1 192 ? 10.660 24.785 -13.899 1.00 91.75 192 SER A O 1
ATOM 1498 N N . LEU A 1 193 ? 9.564 22.840 -14.138 1.00 91.12 193 LEU A N 1
ATOM 1499 C CA . LEU A 1 193 ? 8.689 23.219 -15.243 1.00 91.12 193 LEU A CA 1
ATOM 1500 C C . LEU A 1 193 ? 7.210 23.286 -14.829 1.00 91.12 193 LEU A C 1
ATOM 1502 O O . LEU A 1 193 ? 6.346 23.337 -15.707 1.00 91.12 193 LEU A O 1
ATOM 1506 N N . ILE A 1 194 ? 6.905 23.302 -13.522 1.00 90.00 194 ILE A N 1
ATOM 1507 C CA . ILE A 1 194 ? 5.533 23.431 -12.997 1.00 90.00 194 ILE A CA 1
ATOM 1508 C C . ILE A 1 194 ? 4.834 24.638 -13.640 1.00 90.00 194 ILE A C 1
ATOM 1510 O O . ILE A 1 194 ? 5.375 25.742 -13.681 1.00 90.00 194 ILE A O 1
ATOM 1514 N N . GLY A 1 195 ? 3.622 24.417 -14.154 1.00 86.75 195 GLY A N 1
ATOM 1515 C CA . GLY A 1 195 ? 2.832 25.437 -14.853 1.00 86.75 195 GLY A CA 1
ATOM 1516 C C . GLY A 1 195 ? 3.172 25.609 -16.338 1.00 86.75 195 GLY A C 1
ATOM 1517 O O . GLY A 1 195 ? 2.565 26.446 -17.004 1.00 86.75 195 GLY A O 1
ATOM 1518 N N . THR A 1 196 ? 4.102 24.819 -16.881 1.00 89.69 196 THR A N 1
ATOM 1519 C CA . THR A 1 196 ? 4.423 24.799 -18.316 1.00 89.69 196 THR A CA 1
ATOM 1520 C C . THR A 1 196 ? 4.039 23.456 -18.953 1.00 89.69 196 THR A C 1
ATOM 1522 O O . THR A 1 196 ? 3.943 22.451 -18.245 1.00 89.69 196 THR A O 1
ATOM 1525 N N . PRO A 1 197 ? 3.876 23.383 -20.291 1.00 84.19 197 PRO A N 1
ATOM 1526 C CA . PRO A 1 197 ? 3.585 22.124 -20.986 1.00 84.19 197 PRO A CA 1
ATOM 1527 C C . PRO A 1 197 ? 4.645 21.028 -20.798 1.00 84.19 197 PRO A C 1
ATOM 1529 O O . PRO A 1 197 ? 4.355 19.867 -21.046 1.00 84.19 197 PRO A O 1
ATOM 1532 N N . GLY A 1 198 ? 5.862 21.383 -20.369 1.00 84.62 198 GLY A N 1
ATOM 1533 C CA . GLY A 1 198 ? 6.942 20.432 -20.095 1.00 84.62 198 GLY A CA 1
ATOM 1534 C C . GLY A 1 198 ? 6.953 19.879 -18.670 1.00 84.62 198 GLY A C 1
ATOM 1535 O O . GLY A 1 198 ? 7.869 19.134 -18.332 1.00 84.62 198 GLY A O 1
ATOM 1536 N N . PHE A 1 199 ? 5.983 20.250 -17.821 1.00 89.62 199 PHE A N 1
ATOM 1537 C CA . PHE A 1 199 ? 5.873 19.695 -16.471 1.00 89.62 199 PHE A CA 1
ATOM 1538 C C . PHE A 1 199 ? 5.716 18.173 -16.506 1.00 89.62 199 PHE A C 1
ATOM 1540 O O . PHE A 1 199 ? 6.373 17.485 -15.735 1.00 89.62 199 PHE A O 1
ATOM 1547 N N . ILE A 1 200 ? 4.879 17.667 -17.413 1.00 89.00 200 ILE A N 1
ATOM 1548 C CA . ILE A 1 200 ? 4.644 16.241 -17.638 1.00 89.00 200 ILE A CA 1
ATOM 1549 C C . ILE A 1 200 ? 5.289 15.882 -18.968 1.00 89.00 200 ILE A C 1
ATOM 1551 O O . ILE A 1 200 ? 5.046 16.549 -19.974 1.00 89.00 200 ILE A O 1
ATOM 1555 N N . PHE A 1 201 ? 6.112 14.842 -18.980 1.00 90.00 201 PHE A N 1
ATOM 1556 C CA . PHE A 1 201 ? 6.809 14.416 -20.186 1.00 90.00 201 PHE A CA 1
ATOM 1557 C C . PHE A 1 201 ? 6.881 12.894 -20.271 1.00 90.00 201 PHE A C 1
ATOM 1559 O O . PHE A 1 201 ? 6.855 12.197 -19.259 1.00 90.00 201 PHE A O 1
ATOM 1566 N N . HIS A 1 202 ? 6.984 12.385 -21.498 1.00 92.12 202 HIS A N 1
ATOM 1567 C CA . HIS A 1 202 ? 7.268 10.977 -21.761 1.00 92.12 202 HIS A CA 1
ATOM 1568 C C . HIS A 1 202 ? 8.726 10.696 -21.383 1.00 92.12 202 HIS A C 1
ATOM 1570 O O . HIS A 1 202 ? 9.644 11.249 -21.992 1.00 92.12 202 HIS A O 1
ATOM 1576 N N . ASP A 1 203 ? 8.940 9.904 -20.335 1.00 92.44 203 ASP A N 1
ATOM 1577 C CA . ASP A 1 203 ? 10.277 9.586 -19.853 1.00 92.44 203 ASP A CA 1
ATOM 1578 C C . ASP A 1 203 ? 10.828 8.389 -20.620 1.00 92.44 203 ASP A C 1
ATOM 1580 O O . ASP A 1 203 ? 10.425 7.247 -20.427 1.00 92.44 203 ASP A O 1
ATOM 1584 N N . THR A 1 204 ? 11.792 8.664 -21.490 1.00 92.00 204 THR A N 1
ATOM 1585 C CA . THR A 1 204 ? 12.518 7.641 -22.248 1.00 92.00 204 THR A CA 1
ATOM 1586 C C . THR A 1 204 ? 13.946 7.461 -21.746 1.00 92.00 204 THR A C 1
ATOM 1588 O O . THR A 1 204 ? 14.748 6.796 -22.400 1.00 92.00 204 THR A O 1
ATOM 1591 N N . THR A 1 205 ? 14.319 8.127 -20.651 1.00 93.12 205 THR A N 1
ATOM 1592 C CA . THR A 1 205 ? 15.722 8.268 -20.233 1.00 93.12 205 THR A CA 1
ATOM 1593 C C . THR A 1 205 ? 15.992 7.731 -18.837 1.00 93.12 205 THR A C 1
ATOM 1595 O O . THR A 1 205 ? 17.139 7.387 -18.550 1.00 93.12 205 THR A O 1
ATOM 1598 N N . GLY A 1 206 ? 14.977 7.660 -17.969 1.00 92.38 206 GLY A N 1
ATOM 1599 C CA . GLY A 1 206 ? 15.163 7.322 -16.557 1.00 92.38 206 GLY A CA 1
ATOM 1600 C C . GLY A 1 206 ? 16.070 8.317 -15.834 1.00 92.38 206 GLY A C 1
ATOM 1601 O O . GLY A 1 206 ? 16.820 7.949 -14.928 1.00 92.38 206 GLY A O 1
ATOM 1602 N N . ARG A 1 207 ? 16.100 9.572 -16.301 1.00 93.69 207 ARG A N 1
ATOM 1603 C CA . ARG A 1 207 ? 16.901 10.636 -15.698 1.00 93.69 207 ARG A CA 1
ATOM 1604 C C . ARG A 1 207 ? 16.041 11.412 -14.717 1.00 93.69 207 ARG A C 1
ATOM 1606 O O . ARG A 1 207 ? 15.172 12.173 -15.128 1.00 93.69 207 ARG A O 1
ATOM 1613 N N . ILE A 1 208 ? 16.368 11.301 -13.437 1.00 94.19 208 ILE A N 1
ATOM 1614 C CA . ILE A 1 208 ? 15.656 12.010 -12.379 1.00 94.19 208 ILE A CA 1
ATOM 1615 C C . ILE A 1 208 ? 16.122 13.463 -12.295 1.00 94.19 208 ILE A C 1
ATOM 1617 O O . ILE A 1 208 ? 17.317 13.748 -12.200 1.00 94.19 208 ILE A O 1
ATOM 1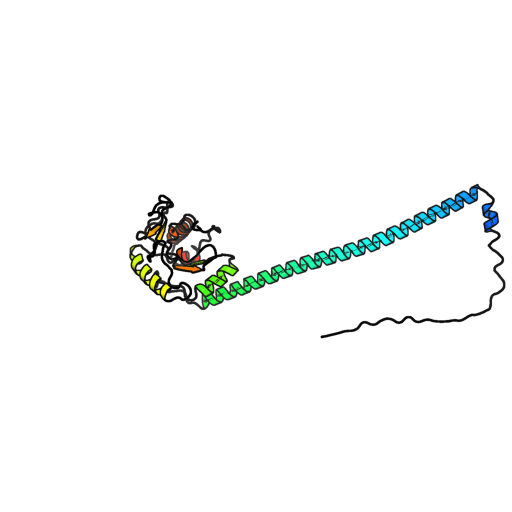621 N N . THR A 1 209 ? 15.168 14.393 -12.361 1.00 90.62 209 THR A N 1
ATOM 1622 C CA . THR A 1 209 ? 15.433 15.843 -12.322 1.00 90.62 209 THR A CA 1
ATOM 1623 C C . THR A 1 209 ? 14.919 16.527 -11.062 1.00 90.62 209 THR A C 1
ATOM 1625 O O . THR A 1 209 ? 15.288 17.670 -10.804 1.00 90.62 209 THR A O 1
ATOM 1628 N N . ASN A 1 210 ? 14.066 15.859 -10.285 1.00 92.12 210 ASN A N 1
ATOM 1629 C CA . ASN A 1 210 ? 13.363 16.494 -9.169 1.00 92.12 210 ASN A CA 1
ATOM 1630 C C . ASN A 1 210 ? 14.188 16.521 -7.879 1.00 92.12 210 ASN A C 1
ATOM 1632 O O . ASN A 1 210 ? 14.054 17.458 -7.096 1.00 92.12 210 ASN A O 1
ATOM 1636 N N . TYR A 1 211 ? 15.075 15.547 -7.679 1.00 93.56 211 TYR A N 1
ATOM 1637 C CA . TYR A 1 211 ? 16.002 15.485 -6.549 1.00 93.56 211 TYR A CA 1
ATOM 1638 C C . TYR A 1 211 ? 17.367 14.951 -7.007 1.00 93.56 211 TYR A C 1
ATOM 1640 O O . TYR A 1 211 ? 17.466 14.388 -8.102 1.00 93.56 211 TYR A O 1
ATOM 1648 N N . PRO A 1 212 ? 18.439 15.129 -6.209 1.00 92.94 212 PRO A N 1
ATOM 1649 C CA . PRO A 1 212 ? 19.761 14.605 -6.543 1.00 92.94 212 PRO A CA 1
ATOM 1650 C C . PRO A 1 212 ? 19.809 13.083 -6.335 1.00 92.94 212 PRO A C 1
ATOM 1652 O O . PRO A 1 212 ? 20.357 12.603 -5.341 1.00 92.94 212 PRO A O 1
ATOM 1655 N N . SER A 1 213 ? 19.208 12.329 -7.258 1.00 92.75 213 SER A N 1
ATOM 1656 C CA . SER A 1 213 ? 19.246 10.869 -7.222 1.00 92.75 213 SER A CA 1
ATOM 1657 C C . SER A 1 213 ? 20.662 10.347 -7.457 1.00 92.75 213 SER A C 1
ATOM 1659 O O . SER A 1 213 ? 21.413 10.876 -8.284 1.00 92.75 213 SER A O 1
ATOM 1661 N N . ARG A 1 214 ? 21.027 9.293 -6.719 1.00 92.19 214 ARG A N 1
ATOM 1662 C CA . ARG A 1 214 ? 22.299 8.571 -6.905 1.00 92.19 214 ARG A CA 1
ATOM 1663 C C . ARG A 1 214 ? 22.250 7.623 -8.096 1.00 92.19 214 ARG A C 1
ATOM 1665 O O . ARG A 1 214 ? 23.297 7.271 -8.638 1.00 92.19 214 ARG A O 1
ATOM 1672 N N . TYR A 1 215 ? 21.049 7.244 -8.515 1.00 89.88 215 TYR A N 1
ATOM 1673 C CA . TYR A 1 215 ? 20.828 6.281 -9.572 1.00 89.88 215 TYR A CA 1
ATOM 1674 C C . TYR A 1 215 ? 20.098 6.958 -10.731 1.00 89.88 215 TYR A C 1
ATOM 1676 O O . TYR A 1 215 ? 19.080 7.617 -10.575 1.00 89.88 215 TYR A O 1
ATOM 1684 N N . SER A 1 216 ? 20.643 6.818 -11.933 1.00 86.19 216 SER A N 1
ATOM 1685 C CA . SER A 1 216 ? 19.997 7.289 -13.157 1.00 86.19 216 SER A CA 1
ATOM 1686 C C . SER A 1 216 ? 20.142 6.221 -14.229 1.00 86.19 216 SER A C 1
ATOM 1688 O O . SER A 1 216 ? 21.102 5.449 -14.209 1.00 86.19 216 SER A O 1
ATOM 1690 N N . GLY A 1 217 ? 19.181 6.157 -15.147 1.00 88.19 217 GLY A N 1
ATOM 1691 C CA . GLY A 1 217 ? 19.169 5.137 -16.198 1.00 88.19 217 GLY A CA 1
ATOM 1692 C C . GLY A 1 217 ? 18.361 3.885 -15.854 1.00 88.19 217 GLY A C 1
ATOM 1693 O O . GLY A 1 217 ? 18.590 2.831 -16.447 1.00 88.19 217 GLY A O 1
ATOM 1694 N N . PHE A 1 218 ? 17.397 3.999 -14.944 1.00 91.50 218 PHE A N 1
ATOM 1695 C CA . PHE A 1 218 ? 16.300 3.048 -14.792 1.00 91.50 218 PHE A CA 1
ATOM 1696 C C . PHE A 1 218 ? 15.004 3.815 -14.504 1.00 91.50 218 PHE A C 1
ATOM 1698 O O . PHE A 1 218 ? 15.024 5.021 -14.260 1.00 91.50 218 PHE A O 1
ATOM 1705 N N . MET A 1 219 ? 13.880 3.130 -14.634 1.00 93.94 219 MET A N 1
ATOM 1706 C CA . MET A 1 219 ? 12.540 3.674 -14.469 1.00 93.94 219 MET A CA 1
ATOM 1707 C C . MET A 1 219 ? 11.692 2.683 -13.693 1.00 93.94 219 MET A C 1
ATOM 1709 O O . MET A 1 219 ? 11.861 1.472 -13.841 1.00 93.94 219 MET A O 1
ATOM 1713 N N . GLU A 1 220 ? 10.757 3.213 -12.917 1.00 93.81 220 GLU A N 1
ATOM 1714 C CA . GLU A 1 220 ? 9.803 2.442 -12.131 1.00 93.81 220 GLU A CA 1
ATOM 1715 C C . GLU A 1 220 ? 8.388 2.914 -12.440 1.00 93.81 220 GLU A C 1
ATOM 1717 O O . GLU A 1 220 ? 7.834 3.804 -11.796 1.00 93.81 220 GLU A O 1
ATOM 1722 N N . ALA A 1 221 ? 7.803 2.338 -13.485 1.00 92.62 221 ALA A N 1
ATOM 1723 C CA . ALA A 1 221 ? 6.474 2.734 -13.919 1.00 92.62 221 ALA A CA 1
ATOM 1724 C C . ALA A 1 221 ? 5.385 2.110 -13.042 1.00 92.62 221 ALA A C 1
ATOM 1726 O O . ALA A 1 221 ? 5.369 0.905 -12.793 1.00 92.62 221 ALA A O 1
ATOM 1727 N N . THR A 1 222 ? 4.416 2.933 -12.651 1.00 92.00 222 THR A N 1
ATOM 1728 C CA . THR A 1 222 ? 3.165 2.521 -12.005 1.00 92.00 222 THR A CA 1
ATOM 1729 C C . THR A 1 222 ? 2.373 1.602 -12.929 1.00 92.00 222 THR A C 1
ATOM 1731 O O . THR A 1 222 ? 1.686 2.066 -13.839 1.00 92.00 222 THR A O 1
ATOM 1734 N N . PHE A 1 223 ? 2.491 0.288 -12.720 1.00 91.50 223 PHE A N 1
ATOM 1735 C CA . PHE A 1 223 ? 1.973 -0.702 -13.661 1.00 91.50 223 PHE A CA 1
ATOM 1736 C C . PHE A 1 223 ? 0.660 -1.340 -13.217 1.00 91.50 223 PHE A C 1
ATOM 1738 O O . PHE A 1 223 ? -0.312 -1.330 -13.972 1.00 91.50 223 PHE A O 1
ATOM 1745 N N . GLN A 1 224 ? 0.624 -1.884 -12.000 1.00 91.56 224 GLN A N 1
ATOM 1746 C CA . GLN A 1 224 ? -0.611 -2.367 -11.385 1.00 91.56 224 GLN A CA 1
ATOM 1747 C C . GLN A 1 224 ? -0.892 -1.532 -10.139 1.00 91.56 224 GLN A C 1
ATOM 1749 O O . GLN A 1 224 ? 0.023 -1.224 -9.377 1.00 91.56 224 GLN A O 1
ATOM 1754 N N . PHE A 1 225 ? -2.141 -1.110 -9.970 1.00 87.44 225 PHE A N 1
ATOM 1755 C CA . PHE A 1 225 ? -2.505 -0.060 -9.021 1.00 87.44 225 PHE A CA 1
ATOM 1756 C C . PHE A 1 225 ? -3.913 -0.296 -8.478 1.00 87.44 225 PHE A C 1
ATOM 1758 O O . PHE A 1 225 ? -4.809 -0.629 -9.250 1.00 87.44 225 PHE A O 1
ATOM 1765 N N . THR A 1 226 ? -4.143 -0.092 -7.179 1.00 87.69 226 THR A N 1
ATOM 1766 C CA . THR A 1 226 ? -5.507 -0.038 -6.617 1.00 87.69 226 THR A CA 1
ATOM 1767 C C . THR A 1 226 ? -5.991 1.400 -6.510 1.00 87.69 226 THR A C 1
ATOM 1769 O O . THR A 1 226 ? -5.366 2.210 -5.829 1.00 87.69 226 THR A O 1
ATOM 1772 N N . PHE A 1 227 ? -7.124 1.712 -7.136 1.00 82.31 227 PHE A N 1
ATOM 1773 C CA . PHE A 1 227 ? -7.659 3.073 -7.156 1.00 82.31 227 PHE A CA 1
ATOM 1774 C C . PHE A 1 227 ? -8.232 3.513 -5.807 1.00 82.31 227 PHE A C 1
ATOM 1776 O O . PHE A 1 227 ? -8.940 2.752 -5.146 1.00 82.31 227 PHE A O 1
ATOM 1783 N N . SER A 1 228 ? -7.984 4.774 -5.454 1.00 80.19 228 SER A N 1
ATOM 1784 C CA . SER A 1 228 ? -8.604 5.449 -4.313 1.00 80.19 228 SER A CA 1
ATOM 1785 C C . SER A 1 228 ? -9.466 6.620 -4.799 1.00 80.19 228 SER A C 1
ATOM 1787 O O . SER A 1 228 ? -9.544 6.903 -5.996 1.00 80.19 228 SER A O 1
ATOM 1789 N N . LYS A 1 229 ? -10.149 7.315 -3.880 1.00 75.50 229 LYS A N 1
ATOM 1790 C CA . LYS A 1 229 ? -10.911 8.527 -4.236 1.00 75.50 229 LYS A CA 1
ATOM 1791 C C . LYS A 1 229 ? -10.011 9.651 -4.748 1.00 75.50 229 LYS A C 1
ATOM 1793 O O . LYS A 1 229 ? -10.454 10.436 -5.581 1.00 75.50 229 LYS A O 1
ATOM 1798 N N . ASP A 1 230 ? -8.779 9.697 -4.257 1.00 71.62 230 ASP A N 1
ATOM 1799 C CA . ASP A 1 230 ? -7.822 10.764 -4.541 1.00 71.62 230 ASP A CA 1
ATOM 1800 C C . ASP A 1 230 ? -6.874 10.394 -5.686 1.00 71.62 230 ASP A C 1
ATOM 1802 O O . ASP A 1 230 ? -6.274 11.273 -6.304 1.00 71.62 230 ASP A O 1
ATOM 1806 N N . ILE A 1 231 ? -6.755 9.096 -6.003 1.00 73.94 231 ILE A N 1
ATOM 1807 C CA . ILE A 1 231 ? -5.844 8.605 -7.034 1.00 73.94 231 ILE A CA 1
ATOM 1808 C C . ILE A 1 231 ? -6.544 7.689 -8.020 1.00 73.94 231 ILE A C 1
ATOM 1810 O O . ILE A 1 231 ? -6.910 6.551 -7.718 1.00 73.94 231 ILE A O 1
ATOM 1814 N N . GLY A 1 232 ? -6.674 8.209 -9.237 1.00 78.06 232 GLY A N 1
ATOM 1815 C CA . GLY A 1 232 ? -7.302 7.527 -10.354 1.00 78.06 232 GLY A CA 1
ATOM 1816 C C . GLY A 1 232 ? -6.324 7.033 -11.417 1.00 78.06 232 GLY A C 1
ATOM 1817 O O . GLY A 1 232 ? -5.102 7.118 -11.301 1.00 78.06 232 GLY A O 1
ATOM 1818 N N . LYS A 1 233 ? -6.920 6.588 -12.525 1.00 77.62 233 LYS A N 1
ATOM 1819 C CA . LYS A 1 233 ? -6.253 6.099 -13.741 1.00 77.62 233 LYS A CA 1
ATOM 1820 C C . LYS A 1 233 ? -5.148 6.998 -14.325 1.00 77.62 233 LYS A C 1
ATOM 1822 O O . LYS A 1 233 ? -4.228 6.428 -14.904 1.00 77.62 233 LYS A O 1
ATOM 1827 N N . PRO A 1 234 ? -5.155 8.339 -14.165 1.00 78.56 234 PRO A N 1
ATOM 1828 C CA . PRO A 1 234 ? -4.068 9.173 -14.679 1.00 78.56 234 PRO A CA 1
ATOM 1829 C C . PRO A 1 234 ? -2.683 8.871 -14.093 1.00 78.56 234 PRO A C 1
ATOM 1831 O O . PRO A 1 234 ? -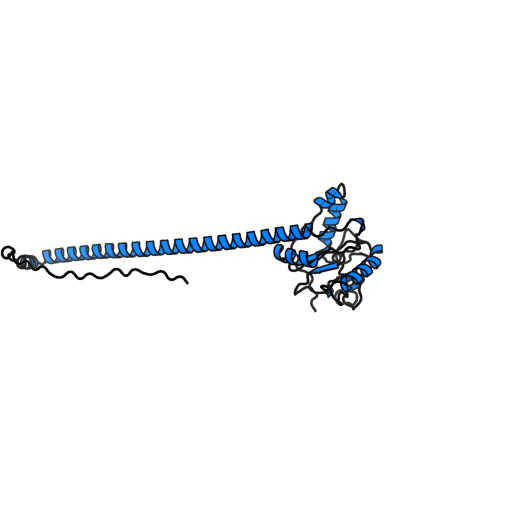1.704 9.275 -14.702 1.00 78.56 234 PRO A O 1
ATOM 1834 N N . GLN A 1 235 ? -2.586 8.171 -12.951 1.00 84.31 235 GLN A N 1
ATOM 1835 C CA . GLN A 1 235 ? -1.296 7.777 -12.361 1.00 84.31 235 GLN A CA 1
ATOM 1836 C C . GLN A 1 235 ? -0.668 6.527 -12.987 1.00 84.31 235 GLN A C 1
ATOM 1838 O O . GLN A 1 235 ? 0.481 6.199 -12.702 1.00 84.31 235 GLN A O 1
ATOM 1843 N N . MET A 1 236 ? -1.393 5.823 -13.854 1.00 86.81 236 MET A N 1
ATOM 1844 C CA . MET A 1 236 ? -0.852 4.662 -14.556 1.00 86.81 236 MET A CA 1
ATOM 1845 C C . MET A 1 236 ? 0.307 5.099 -15.463 1.00 86.81 236 MET A C 1
ATOM 1847 O O . MET A 1 236 ? 0.234 6.131 -16.131 1.00 86.81 236 MET A O 1
ATOM 1851 N N . GLY A 1 237 ? 1.394 4.332 -15.465 1.00 89.75 237 GLY A N 1
ATOM 1852 C CA . GLY A 1 237 ? 2.617 4.656 -16.199 1.00 89.75 237 GLY A CA 1
ATOM 1853 C C . GLY A 1 237 ? 3.483 5.744 -15.556 1.00 89.75 237 GLY A C 1
ATOM 1854 O O . GLY A 1 237 ? 4.542 6.046 -16.101 1.00 89.75 237 GLY A O 1
ATOM 1855 N N . TYR A 1 238 ? 3.090 6.317 -14.410 1.00 91.75 238 TYR A N 1
ATOM 1856 C CA . TYR A 1 238 ? 3.928 7.293 -13.716 1.00 91.75 238 TYR A CA 1
ATOM 1857 C C . TYR A 1 238 ? 5.225 6.636 -13.252 1.00 91.75 238 TYR A C 1
ATOM 1859 O O . TYR A 1 238 ? 5.177 5.647 -12.514 1.00 91.75 238 TYR A O 1
ATOM 1867 N N . ASN A 1 239 ? 6.365 7.182 -13.670 1.00 93.94 239 ASN A N 1
ATOM 1868 C CA . ASN A 1 239 ? 7.668 6.803 -13.157 1.00 93.94 239 ASN A CA 1
ATOM 1869 C C . ASN A 1 239 ? 7.822 7.370 -11.738 1.00 93.94 239 ASN A C 1
ATOM 1871 O O . ASN A 1 239 ? 8.204 8.530 -11.562 1.00 93.94 239 ASN A O 1
ATOM 1875 N N . CYS A 1 240 ? 7.513 6.550 -10.729 1.00 92.69 240 CYS A N 1
ATOM 1876 C CA . CYS A 1 240 ? 7.506 6.966 -9.324 1.00 92.69 240 CYS A CA 1
ATOM 1877 C C . CYS A 1 240 ? 8.897 7.378 -8.824 1.00 92.69 240 CYS A C 1
ATOM 1879 O O . CYS A 1 240 ? 9.000 8.118 -7.849 1.00 92.69 240 CYS A O 1
ATOM 1881 N N . HIS A 1 241 ? 9.961 6.992 -9.532 1.00 94.00 241 HIS A N 1
ATOM 1882 C CA . HIS A 1 241 ? 11.323 7.431 -9.245 1.00 94.00 241 HIS A CA 1
ATOM 1883 C C . HIS A 1 241 ? 11.528 8.940 -9.471 1.00 94.00 241 HIS A C 1
ATOM 1885 O O . HIS A 1 241 ? 12.470 9.511 -8.937 1.00 94.00 241 HIS A O 1
ATOM 1891 N N . HIS A 1 242 ? 10.634 9.634 -10.194 1.00 92.94 242 HIS A N 1
ATOM 1892 C CA . HIS A 1 242 ? 10.641 11.108 -10.256 1.00 92.94 242 HIS A CA 1
ATOM 1893 C C . HIS A 1 242 ? 10.070 11.774 -9.008 1.00 92.94 242 HIS A C 1
ATOM 1895 O O . HIS A 1 242 ? 10.295 12.969 -8.799 1.00 92.94 242 HIS A O 1
ATOM 1901 N N . ASP A 1 243 ? 9.314 11.055 -8.191 1.00 91.06 243 ASP A N 1
ATOM 1902 C CA . ASP A 1 243 ? 8.639 11.643 -7.049 1.00 91.06 243 ASP A CA 1
ATOM 1903 C C . ASP A 1 243 ? 9.618 11.898 -5.893 1.00 91.06 243 ASP A C 1
ATOM 1905 O O . ASP A 1 243 ? 10.463 11.065 -5.568 1.00 91.06 243 ASP A O 1
ATOM 1909 N N . LEU A 1 244 ? 9.502 13.054 -5.239 1.00 90.44 244 LEU A N 1
ATOM 1910 C CA . LEU A 1 244 ? 10.375 13.430 -4.118 1.00 90.44 244 LEU A CA 1
ATOM 1911 C C . LEU A 1 244 ? 10.173 12.564 -2.869 1.00 90.44 244 LEU A C 1
ATOM 1913 O O . LEU A 1 244 ? 11.031 12.547 -1.987 1.00 90.44 244 LEU A O 1
ATOM 1917 N N . LEU A 1 245 ? 9.024 11.904 -2.768 1.00 87.56 245 LEU A N 1
ATOM 1918 C CA . LEU A 1 245 ? 8.598 11.103 -1.630 1.00 87.56 245 LEU A CA 1
ATOM 1919 C C . LEU A 1 245 ? 8.910 9.624 -1.852 1.00 87.56 245 LEU A C 1
ATOM 1921 O O . LEU A 1 245 ? 9.269 8.943 -0.895 1.00 87.56 245 LEU A O 1
ATOM 1925 N N . PHE A 1 246 ? 8.808 9.138 -3.094 1.00 87.94 246 PHE A N 1
ATOM 1926 C CA . PHE A 1 246 ? 9.111 7.743 -3.438 1.00 87.94 246 PHE A CA 1
ATOM 1927 C C . PHE A 1 246 ? 10.555 7.538 -3.892 1.00 87.94 246 PHE A C 1
ATOM 1929 O O . PHE A 1 246 ? 11.173 6.542 -3.529 1.00 87.94 246 PHE A O 1
ATOM 1936 N N . GLY A 1 247 ? 11.122 8.491 -4.626 1.00 91.12 247 GLY A N 1
ATOM 1937 C CA . GLY A 1 247 ? 12.440 8.358 -5.226 1.00 91.12 247 GLY A CA 1
ATOM 1938 C C . GLY A 1 247 ? 13.590 8.142 -4.230 1.00 91.12 247 GLY A C 1
ATOM 1939 O O . GLY A 1 247 ? 14.340 7.178 -4.385 1.00 91.12 247 GLY A O 1
ATOM 1940 N N . PRO A 1 248 ? 13.759 8.973 -3.182 1.00 91.75 248 PRO A N 1
ATOM 1941 C CA . PRO A 1 248 ? 14.850 8.781 -2.227 1.00 91.75 248 PRO A CA 1
ATOM 1942 C C . PRO A 1 248 ? 14.801 7.431 -1.479 1.00 91.75 248 PRO A C 1
ATOM 1944 O O . PRO A 1 248 ? 15.847 6.789 -1.395 1.00 91.75 248 PRO A O 1
ATOM 1947 N N . PRO A 1 249 ? 13.636 6.940 -1.003 1.00 90.19 249 PRO A N 1
ATOM 1948 C CA . PRO A 1 249 ? 13.510 5.565 -0.512 1.00 90.19 249 PRO A CA 1
ATOM 1949 C C . PRO A 1 249 ? 13.927 4.481 -1.516 1.00 90.19 249 PRO A C 1
ATOM 1951 O O . PRO A 1 249 ? 14.560 3.502 -1.125 1.00 90.19 249 PRO A O 1
ATOM 1954 N N . LEU A 1 250 ? 13.603 4.642 -2.803 1.00 90.19 250 LEU A N 1
ATOM 1955 C CA . LEU A 1 250 ? 14.030 3.702 -3.847 1.00 90.19 250 LEU A CA 1
ATOM 1956 C C . LEU A 1 250 ? 15.556 3.698 -4.006 1.00 90.19 250 LEU A C 1
ATOM 1958 O O . LEU A 1 250 ? 16.167 2.631 -4.067 1.00 90.19 250 LEU A O 1
ATOM 1962 N N . ASP A 1 251 ? 16.192 4.872 -3.975 1.00 92.31 251 ASP A N 1
ATOM 1963 C CA . ASP A 1 251 ? 17.655 4.976 -3.981 1.00 92.31 251 ASP A CA 1
ATOM 1964 C C . ASP A 1 251 ? 18.285 4.268 -2.763 1.00 92.31 251 ASP A C 1
ATOM 1966 O O . ASP A 1 251 ? 19.343 3.655 -2.890 1.00 92.31 251 ASP A O 1
ATOM 1970 N N . GLU A 1 252 ? 17.652 4.314 -1.584 1.00 90.38 252 GLU A N 1
ATOM 1971 C CA . GLU A 1 252 ? 18.127 3.601 -0.384 1.00 90.38 252 GLU A CA 1
ATOM 1972 C C . GLU A 1 252 ? 18.015 2.074 -0.520 1.00 90.38 252 GLU A C 1
ATOM 1974 O O . GLU A 1 252 ? 18.922 1.347 -0.099 1.00 90.38 252 GLU A O 1
ATOM 1979 N N . ILE A 1 253 ? 16.945 1.574 -1.151 1.00 88.75 253 ILE A N 1
ATOM 1980 C CA . ILE A 1 253 ? 16.817 0.148 -1.494 1.00 88.75 253 ILE A CA 1
ATOM 1981 C C . ILE A 1 253 ? 17.967 -0.260 -2.417 1.00 88.75 253 ILE A C 1
ATOM 1983 O O . ILE A 1 253 ? 18.631 -1.269 -2.169 1.00 88.75 253 ILE A O 1
ATOM 1987 N N . LEU A 1 254 ? 18.242 0.538 -3.451 1.00 89.75 254 LEU A N 1
ATOM 1988 C CA . LEU A 1 254 ? 19.323 0.265 -4.395 1.00 89.75 254 LEU A CA 1
ATOM 1989 C C . LEU A 1 254 ? 20.703 0.317 -3.738 1.00 89.75 254 LEU A C 1
ATOM 1991 O O . LEU A 1 254 ? 21.525 -0.554 -4.016 1.00 89.75 254 LEU A O 1
ATOM 1995 N N . ASP A 1 255 ? 20.941 1.251 -2.815 1.00 91.81 255 ASP A N 1
ATOM 1996 C CA . ASP A 1 255 ? 22.176 1.290 -2.024 1.00 91.81 255 ASP A CA 1
ATOM 1997 C C . ASP A 1 255 ? 22.359 0.015 -1.196 1.00 91.81 255 ASP A C 1
ATOM 1999 O O . ASP A 1 255 ? 23.454 -0.552 -1.160 1.00 91.81 255 ASP A O 1
ATOM 2003 N N . CYS A 1 256 ? 21.290 -0.484 -0.567 1.00 91.31 256 CYS A N 1
ATOM 2004 C CA . CYS A 1 256 ? 21.343 -1.751 0.158 1.00 91.31 256 CYS A CA 1
ATOM 2005 C C . CYS A 1 256 ? 21.651 -2.927 -0.777 1.00 91.31 256 CYS A C 1
ATOM 2007 O O . CYS A 1 256 ? 22.492 -3.777 -0.458 1.00 91.31 256 CYS A O 1
ATOM 2009 N N . VAL A 1 257 ? 20.988 -2.985 -1.936 1.00 89.56 257 VAL A N 1
ATOM 2010 C CA . VAL A 1 257 ? 21.211 -4.045 -2.928 1.00 89.56 257 VAL A CA 1
ATOM 2011 C C . VAL A 1 257 ? 22.654 -3.998 -3.434 1.00 89.56 257 VAL A C 1
ATOM 2013 O O . VAL A 1 257 ? 23.303 -5.041 -3.503 1.00 89.56 257 VAL A O 1
ATOM 2016 N N . ALA A 1 258 ? 23.189 -2.808 -3.712 1.00 89.81 258 ALA A N 1
ATOM 2017 C CA . ALA A 1 258 ? 24.569 -2.609 -4.147 1.00 89.81 258 ALA A CA 1
ATOM 2018 C C . ALA A 1 258 ? 25.598 -2.974 -3.062 1.00 89.81 258 ALA A C 1
ATOM 2020 O O . ALA A 1 258 ? 26.673 -3.484 -3.379 1.00 89.81 258 ALA A O 1
ATOM 2021 N N . ALA A 1 259 ? 25.274 -2.745 -1.786 1.00 91.88 259 ALA A N 1
ATOM 2022 C CA . ALA A 1 259 ? 26.119 -3.108 -0.648 1.00 91.88 259 ALA A CA 1
ATOM 2023 C C . ALA A 1 259 ? 26.017 -4.593 -0.249 1.00 91.88 259 ALA A C 1
ATOM 2025 O O . ALA A 1 259 ? 26.830 -5.085 0.540 1.00 91.88 259 ALA A O 1
ATOM 2026 N N . SER A 1 260 ? 25.021 -5.319 -0.758 1.00 90.75 260 SER A N 1
ATOM 2027 C CA . SER A 1 260 ? 24.777 -6.713 -0.391 1.00 90.75 260 SER A CA 1
ATOM 2028 C C . SER A 1 260 ? 25.818 -7.660 -0.985 1.00 90.75 260 SER A C 1
ATOM 2030 O O . SER A 1 260 ? 26.211 -7.551 -2.142 1.00 90.75 260 SER A O 1
ATOM 2032 N N . ALA A 1 261 ? 26.224 -8.668 -0.206 1.00 86.00 261 ALA A N 1
ATOM 2033 C CA . ALA A 1 261 ? 27.246 -9.628 -0.631 1.00 86.00 261 ALA A CA 1
ATOM 2034 C C . ALA A 1 261 ? 26.802 -10.528 -1.802 1.00 86.00 261 ALA A C 1
ATOM 2036 O O . ALA A 1 261 ? 27.639 -11.029 -2.551 1.00 86.00 261 ALA A O 1
ATOM 2037 N N . ASN A 1 262 ? 25.496 -10.787 -1.932 1.00 90.25 262 ASN A N 1
ATOM 2038 C CA . ASN A 1 262 ? 24.899 -11.561 -3.020 1.00 90.25 262 ASN A CA 1
ATOM 2039 C C . ASN A 1 262 ? 23.382 -11.306 -3.123 1.00 90.25 262 ASN A C 1
ATOM 2041 O O . ASN A 1 262 ? 22.777 -10.698 -2.238 1.00 90.25 262 ASN A O 1
ATOM 2045 N N . ILE A 1 263 ? 22.768 -11.828 -4.191 1.00 81.81 263 ILE A N 1
ATOM 2046 C CA . ILE A 1 263 ? 21.334 -11.678 -4.489 1.00 81.81 263 ILE A CA 1
ATOM 2047 C C . ILE A 1 263 ? 20.454 -12.241 -3.365 1.00 81.81 263 ILE A C 1
ATOM 2049 O O . ILE A 1 263 ? 19.476 -11.606 -2.993 1.00 81.81 263 ILE A O 1
ATOM 2053 N N . THR A 1 264 ? 20.803 -13.392 -2.782 1.00 83.94 264 THR A N 1
ATOM 2054 C CA . THR A 1 264 ? 20.016 -13.999 -1.694 1.00 83.94 264 THR A CA 1
ATOM 2055 C C . THR A 1 264 ? 19.981 -13.102 -0.456 1.00 83.94 264 THR A C 1
ATOM 2057 O O . THR A 1 264 ? 18.923 -12.905 0.131 1.00 83.94 264 THR A O 1
ATOM 2060 N N . SER A 1 265 ? 21.120 -12.506 -0.095 1.00 84.19 265 SER A N 1
ATOM 2061 C CA . SER A 1 265 ? 21.221 -11.543 1.004 1.00 84.19 265 SER A CA 1
ATOM 2062 C C . SER A 1 265 ? 20.417 -10.277 0.718 1.00 84.19 265 SER A C 1
ATOM 2064 O O . SER A 1 265 ? 19.756 -9.768 1.622 1.00 84.19 265 SER A O 1
ATOM 2066 N N . ALA A 1 266 ? 20.458 -9.781 -0.522 1.00 83.06 266 ALA A N 1
ATOM 2067 C CA . ALA A 1 266 ? 19.687 -8.613 -0.932 1.00 83.06 266 ALA A CA 1
ATOM 2068 C C . ALA A 1 266 ? 18.173 -8.885 -0.853 1.00 83.06 266 ALA A C 1
ATOM 2070 O O . ALA A 1 266 ? 17.432 -8.089 -0.284 1.00 83.06 266 ALA A O 1
ATOM 2071 N N . GLN A 1 267 ? 17.725 -10.050 -1.337 1.00 78.94 267 GLN A N 1
ATOM 2072 C CA . GLN A 1 267 ? 16.318 -10.470 -1.316 1.00 78.94 267 GLN A CA 1
ATOM 2073 C C . GLN A 1 267 ? 15.729 -10.532 0.096 1.00 78.94 267 GLN A C 1
ATOM 2075 O O . GLN A 1 267 ? 14.558 -10.216 0.282 1.00 78.94 267 GLN A O 1
ATOM 2080 N N . THR A 1 268 ? 16.519 -10.937 1.093 1.00 78.75 268 THR A N 1
ATOM 2081 C CA . THR A 1 268 ? 16.038 -11.044 2.478 1.00 78.75 268 THR A CA 1
ATOM 2082 C C . THR A 1 268 ? 16.200 -9.760 3.284 1.00 78.75 268 THR A C 1
ATOM 2084 O O . THR A 1 268 ? 15.504 -9.597 4.282 1.00 78.75 268 THR A O 1
ATOM 2087 N N . SER A 1 269 ? 17.135 -8.882 2.903 1.00 82.06 269 SER A N 1
ATOM 2088 C CA . SER A 1 269 ? 17.628 -7.816 3.793 1.00 82.06 269 SER A CA 1
ATOM 2089 C C . SER A 1 269 ? 17.417 -6.397 3.266 1.00 82.06 269 SER A C 1
ATOM 2091 O O . SER A 1 269 ? 17.507 -5.463 4.056 1.00 82.06 269 SER A O 1
ATOM 2093 N N . CYS A 1 270 ? 17.130 -6.217 1.972 1.00 83.12 270 CYS A N 1
ATOM 2094 C CA . CYS A 1 270 ? 17.015 -4.893 1.348 1.00 83.12 270 CYS A CA 1
ATOM 2095 C C . CYS A 1 270 ? 15.581 -4.413 1.127 1.00 83.12 270 CYS A C 1
ATOM 2097 O O . CYS A 1 270 ? 15.345 -3.497 0.345 1.00 83.12 270 CYS A O 1
ATOM 2099 N N . ALA A 1 271 ? 14.618 -4.997 1.839 1.00 75.81 271 ALA A N 1
ATOM 2100 C CA . ALA A 1 271 ? 13.289 -4.415 1.925 1.00 75.81 271 ALA A CA 1
ATOM 2101 C C . ALA A 1 271 ? 13.339 -3.135 2.774 1.00 75.81 271 ALA A C 1
ATOM 2103 O O . ALA A 1 271 ? 13.852 -3.146 3.894 1.00 75.81 271 ALA A O 1
ATOM 2104 N N . PHE A 1 272 ? 12.771 -2.050 2.255 1.00 65.00 272 PHE A N 1
ATOM 2105 C CA . PHE A 1 272 ? 12.643 -0.787 2.971 1.00 65.00 272 PHE A CA 1
ATOM 2106 C C . PHE A 1 272 ? 11.172 -0.487 3.252 1.00 65.00 272 PHE A C 1
ATOM 2108 O O . PHE A 1 272 ? 10.320 -0.625 2.376 1.00 65.00 272 PHE A O 1
ATOM 2115 N N . PHE A 1 273 ? 10.877 -0.053 4.476 1.00 60.22 273 PHE A N 1
ATOM 2116 C CA . PHE A 1 273 ? 9.586 0.529 4.823 1.00 60.22 273 PHE A CA 1
ATOM 2117 C C . PHE A 1 273 ? 9.778 2.037 4.943 1.00 60.22 273 PHE A C 1
ATOM 2119 O O . PHE A 1 273 ? 10.425 2.503 5.881 1.00 60.22 273 PHE A O 1
ATOM 2126 N N . SER A 1 274 ? 9.225 2.803 4.002 1.00 51.03 274 SER A N 1
ATOM 2127 C CA . SER A 1 274 ? 9.190 4.257 4.135 1.00 51.03 274 SER A CA 1
ATOM 2128 C C . SER A 1 274 ? 8.174 4.670 5.198 1.00 51.03 274 SER A C 1
ATOM 2130 O O . SER A 1 274 ? 7.237 3.935 5.523 1.00 51.03 274 SER A O 1
ATOM 2132 N N . ASN A 1 275 ? 8.317 5.890 5.715 1.00 53.03 275 ASN A N 1
ATOM 2133 C CA . ASN A 1 275 ? 7.219 6.521 6.444 1.00 53.03 275 ASN A CA 1
ATOM 2134 C C . ASN A 1 275 ? 5.986 6.630 5.527 1.00 53.03 275 ASN A C 1
ATOM 2136 O O . ASN A 1 275 ? 6.127 6.696 4.305 1.00 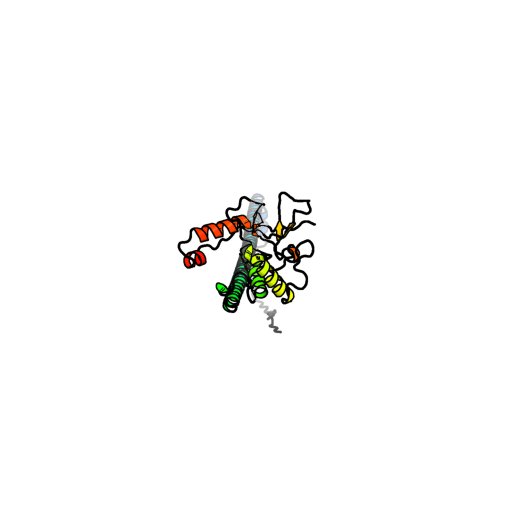53.03 275 ASN A O 1
ATOM 2140 N N . ILE A 1 276 ? 4.782 6.656 6.108 1.00 56.28 276 ILE A N 1
ATOM 2141 C CA . ILE A 1 276 ? 3.552 6.937 5.354 1.00 56.28 276 ILE A CA 1
ATOM 2142 C C . ILE A 1 276 ? 3.689 8.343 4.772 1.00 56.28 276 ILE A C 1
ATOM 2144 O O . ILE A 1 276 ? 3.858 9.302 5.530 1.00 56.28 276 ILE A O 1
ATOM 2148 N N . VAL A 1 277 ? 3.623 8.464 3.446 1.00 56.22 277 VAL A N 1
ATOM 2149 C CA . VAL A 1 277 ? 3.731 9.753 2.761 1.00 56.22 277 VAL A CA 1
ATOM 2150 C C . VAL A 1 277 ? 2.418 10.069 2.045 1.00 56.22 277 VAL A C 1
ATOM 2152 O O . VAL A 1 277 ? 1.887 9.192 1.364 1.00 56.22 277 VAL A O 1
ATOM 2155 N N . PRO A 1 278 ? 1.849 11.280 2.211 1.00 52.53 278 PRO A N 1
ATOM 2156 C CA . PRO A 1 278 ? 0.676 11.686 1.448 1.00 52.53 278 PRO A CA 1
ATOM 2157 C C . PRO A 1 278 ? 1.023 11.708 -0.040 1.00 52.53 278 PRO A C 1
ATOM 2159 O O . PRO A 1 278 ? 2.047 12.259 -0.436 1.00 52.53 278 PRO A O 1
ATOM 2162 N N . LEU A 1 279 ? 0.175 11.093 -0.857 1.00 50.38 279 LEU A N 1
ATOM 2163 C CA . LEU A 1 279 ? 0.417 10.980 -2.289 1.00 50.38 279 LEU A CA 1
ATOM 2164 C C . LEU A 1 279 ? 0.287 12.346 -2.979 1.00 50.38 279 LEU A C 1
ATOM 2166 O O . LEU A 1 279 ? -0.533 13.168 -2.554 1.00 50.38 279 LEU A O 1
ATOM 2170 N N . PRO A 1 280 ? 1.050 12.593 -4.059 1.00 50.38 280 PRO A N 1
ATOM 2171 C CA . PRO A 1 280 ? 0.874 13.779 -4.885 1.00 50.38 280 PRO A CA 1
ATOM 2172 C C . PRO A 1 280 ? -0.493 13.705 -5.578 1.00 50.38 280 PRO A C 1
ATOM 2174 O O . PRO A 1 280 ? -0.666 13.041 -6.599 1.00 50.38 280 PRO A O 1
ATOM 2177 N N . VAL A 1 281 ? -1.498 14.374 -5.017 1.00 48.44 281 VAL A N 1
ATOM 2178 C CA . VAL A 1 281 ? -2.782 14.563 -5.696 1.00 48.44 281 VAL A CA 1
ATOM 2179 C C . VAL A 1 281 ? -2.570 15.651 -6.749 1.00 48.44 281 VAL A C 1
ATOM 2181 O O . VAL A 1 281 ? -2.194 16.766 -6.375 1.00 48.44 281 VAL A O 1
ATOM 2184 N N . PRO A 1 282 ? -2.795 15.386 -8.049 1.00 43.00 282 PRO A N 1
ATOM 2185 C CA . PRO A 1 282 ? -2.858 16.455 -9.032 1.00 43.00 282 PRO A CA 1
ATOM 2186 C C . PRO A 1 282 ? -4.031 17.355 -8.639 1.00 43.00 282 PRO A C 1
ATOM 2188 O O . PRO A 1 282 ? -5.191 16.960 -8.756 1.00 43.00 282 PRO A O 1
ATOM 2191 N N . THR A 1 283 ? -3.750 18.541 -8.104 1.00 40.34 283 THR A N 1
ATOM 2192 C CA . THR A 1 283 ? -4.791 19.554 -7.938 1.00 40.34 283 THR A CA 1
ATOM 2193 C C . THR A 1 283 ? -5.210 20.024 -9.332 1.00 40.34 283 THR A C 1
ATOM 2195 O O . THR A 1 283 ? -4.314 20.328 -10.126 1.00 40.34 283 THR A O 1
ATOM 2198 N N . PRO A 1 284 ? -6.520 20.037 -9.644 1.00 36.88 284 PRO A N 1
ATOM 2199 C CA . PRO A 1 284 ? -7.028 20.476 -10.942 1.00 36.88 284 PRO A CA 1
ATOM 2200 C C . PRO A 1 284 ? -6.666 21.930 -11.262 1.00 36.88 284 PRO A C 1
ATOM 2202 O O . PRO A 1 284 ? -6.516 22.733 -10.310 1.00 36.88 284 PRO A O 1
#